Protein AF-A0A0F9BYA7-F1 (afdb_monomer_lite)

Foldseek 3Di:
DDDLVVLCVQQPDPDDDDDPVNVVLSVPLSVVLVVCVVVVPALLVLLVVLLVLLVVLLVCLLVVVNVSSVVSPSSSVSSLSSSSSNCRNVVVDDPVSVVSSLVSQLPRQLSNLQSNLNSVCVVPVDNVSNVRSNVRSVVSNCCSVPVVVVVVPDDVVNVVPDPPPPVVVVVVVVVVVVVVVVVVVVVVVVD

InterPro domains:
  IPR000462 CDP-alcohol phosphatidyltransferase [PF01066] (42-139)
  IPR043130 CDP-alcohol phosphatidyltransferase, transmembrane domain [G3DSA:1.20.120.1760] (15-191)

Radius of gyration: 17.91 Å; chains: 1; bounding box: 44×32×49 Å

Sequence (191 aa):
MESIKDLRKLCQEKGFQEHITLRFHRIFSIYITKVFLILKIRPNVVTILGFLMGITGGYLFLNSYFLQGSVFFLVFLIFDYVDGEIARYRKLSSNFGAWLDTMSVHLLYPHFFFTLGLGIFFQTGIFWYTILGAIAAMAKLIERSMVQPLIRNSNPKFLKNQTITSAKEWVNHIGKVSVQYPVIFLCSLVG

Secondary structure (DSSP, 8-state):
---HHHHHHHH----S---HHHHHHHHHHHHHHHHHHHTT--HHHHHHHHHHHHHHHHHHHHTT-HHHHHHHHHHHHHHHHHHHHHHHHHT---HHHHHHHHHHHHHHHHHHHHHHHHHHHHHH--THHHHHHHHHHHHHHHIIIIIHHHHHH--TTHHHHS--HHHHHHHHHHHHHHHHHHHHHHHHT--

pLDDT: mean 77.62, std 19.35, range [34.34, 96.88]

Organism: NCBI:txid412755

Structure (mmCIF, N/CA/C/O backbone):
data_AF-A0A0F9BYA7-F1
#
_entry.id   AF-A0A0F9BYA7-F1
#
loop_
_atom_site.group_PDB
_atom_site.id
_atom_site.type_symbol
_atom_site.label_atom_id
_atom_site.label_alt_id
_atom_site.label_comp_id
_atom_site.label_asym_id
_atom_site.label_entity_id
_atom_site.label_seq_id
_atom_site.pdbx_PDB_ins_code
_atom_site.Cartn_x
_atom_site.Cartn_y
_atom_site.Cartn_z
_atom_site.occupancy
_atom_site.B_iso_or_equiv
_atom_site.auth_seq_id
_atom_site.auth_comp_id
_atom_site.auth_asym_id
_atom_site.auth_atom_id
_atom_site.pdbx_PDB_model_num
ATOM 1 N N . MET A 1 1 ? -27.626 2.507 12.544 1.00 78.88 1 MET A N 1
ATOM 2 C CA . MET A 1 1 ? -26.207 2.605 12.146 1.00 78.88 1 MET A CA 1
ATOM 3 C C . MET A 1 1 ? -25.759 4.045 12.315 1.00 78.88 1 MET A C 1
ATOM 5 O O . MET A 1 1 ? -26.553 4.932 12.027 1.00 78.88 1 MET A O 1
ATOM 9 N N . GLU A 1 2 ? -24.544 4.275 12.799 1.00 84.88 2 GLU A N 1
ATOM 10 C CA . GLU A 1 2 ? -24.007 5.603 13.094 1.00 84.88 2 GLU A CA 1
ATOM 11 C C . GLU A 1 2 ? -23.893 6.490 11.844 1.00 84.88 2 GLU A C 1
ATOM 13 O O . GLU A 1 2 ? -23.731 6.024 10.707 1.00 84.88 2 GLU A O 1
ATOM 18 N N . SER A 1 3 ? -23.961 7.805 12.067 1.00 90.12 3 SER A N 1
ATOM 19 C CA . SER A 1 3 ? -23.668 8.802 11.038 1.00 90.12 3 SER A CA 1
ATOM 20 C C . SER A 1 3 ? -22.185 8.762 10.656 1.00 90.12 3 SER A C 1
ATOM 22 O O . SER A 1 3 ? -21.330 8.417 11.470 1.00 90.12 3 SER A O 1
ATOM 24 N N . ILE A 1 4 ? -21.846 9.190 9.434 1.00 87.94 4 ILE A N 1
ATOM 25 C CA . ILE A 1 4 ? -20.446 9.296 8.977 1.00 87.94 4 ILE A CA 1
ATOM 26 C C . ILE A 1 4 ? -19.619 10.167 9.933 1.00 87.94 4 ILE A C 1
ATOM 28 O O . ILE A 1 4 ? -18.457 9.868 10.194 1.00 87.94 4 ILE A O 1
ATOM 32 N N . LYS A 1 5 ? -20.216 11.226 10.497 1.00 87.06 5 LYS A N 1
ATOM 33 C CA . LYS A 1 5 ? -19.532 12.113 11.449 1.00 87.06 5 LYS A CA 1
ATOM 34 C C . LYS A 1 5 ? -19.139 11.383 12.736 1.00 87.06 5 LYS A C 1
ATOM 36 O O . LYS A 1 5 ? -18.057 11.634 13.262 1.00 87.06 5 LYS A O 1
ATOM 41 N N . ASP A 1 6 ? -19.989 10.479 13.210 1.00 87.12 6 ASP A N 1
ATOM 42 C CA . ASP A 1 6 ? -19.751 9.706 14.428 1.00 87.12 6 ASP A CA 1
ATOM 43 C C . ASP A 1 6 ? -18.787 8.551 14.159 1.00 87.12 6 ASP A C 1
ATOM 45 O O . ASP A 1 6 ? -17.850 8.352 14.928 1.00 87.12 6 ASP A O 1
ATOM 49 N N . LEU A 1 7 ? -18.912 7.882 13.005 1.00 86.62 7 LEU A N 1
ATOM 50 C CA . LEU A 1 7 ? -17.936 6.886 12.555 1.00 86.62 7 LEU A CA 1
ATOM 51 C C . LEU A 1 7 ? -16.529 7.479 12.461 1.00 86.62 7 LEU A C 1
ATOM 53 O O . LEU A 1 7 ? -15.590 6.865 12.956 1.00 86.62 7 LEU A O 1
ATOM 57 N N . ARG A 1 8 ? -16.365 8.691 11.908 1.00 87.38 8 ARG A N 1
ATOM 58 C CA . ARG A 1 8 ? -15.055 9.367 11.888 1.00 87.38 8 ARG A CA 1
ATOM 59 C C . ARG A 1 8 ? -14.500 9.569 13.295 1.00 87.38 8 ARG A C 1
ATOM 61 O O . ARG A 1 8 ? -13.329 9.301 13.517 1.00 87.38 8 ARG A O 1
ATOM 68 N N . LYS A 1 9 ? -15.324 9.992 14.258 1.00 85.50 9 LYS A N 1
ATOM 69 C CA . LYS A 1 9 ? -14.873 10.181 15.649 1.00 85.50 9 LYS A CA 1
ATOM 70 C C . LYS A 1 9 ? -14.449 8.872 16.316 1.00 85.50 9 LYS A C 1
ATOM 72 O O . LYS A 1 9 ? -13.487 8.876 17.070 1.00 85.50 9 LYS A O 1
ATOM 77 N N . LEU A 1 10 ? -15.169 7.783 16.049 1.00 85.69 10 LEU A N 1
ATOM 78 C CA . LEU A 1 10 ? -14.903 6.470 16.642 1.00 85.69 10 LEU A CA 1
ATOM 79 C C . LEU A 1 10 ? -13.712 5.758 15.986 1.00 85.69 10 LEU A C 1
ATOM 81 O O . LEU A 1 10 ? -12.943 5.084 16.664 1.00 85.69 10 LEU A O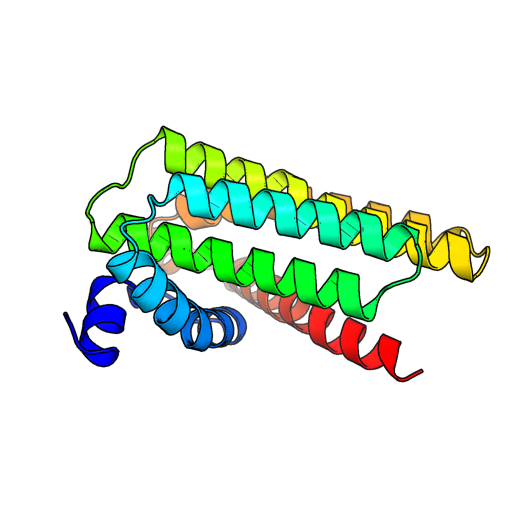 1
ATOM 85 N N . CYS A 1 11 ? -13.569 5.890 14.666 1.00 83.62 11 CYS A N 1
ATOM 86 C CA . CYS A 1 11 ? -12.629 5.096 13.875 1.00 83.62 11 CYS A CA 1
ATOM 87 C C . CYS A 1 11 ? -11.358 5.859 13.494 1.00 83.62 11 CYS A C 1
ATOM 89 O O . CYS A 1 11 ? -10.349 5.224 13.202 1.00 83.62 11 CYS A O 1
ATOM 91 N N . GLN A 1 12 ? -11.372 7.191 13.454 1.00 82.06 12 GLN A N 1
ATOM 92 C CA . GLN A 1 12 ? -10.240 8.008 13.012 1.00 82.06 12 GLN A CA 1
ATOM 93 C C . GLN A 1 12 ? -9.752 8.877 14.176 1.00 82.06 12 GLN A C 1
ATOM 95 O O . GLN A 1 12 ? -10.147 10.035 14.315 1.00 82.06 12 GLN A O 1
ATOM 100 N N . GLU A 1 13 ? -8.875 8.327 15.021 1.00 66.56 13 GLU A N 1
ATOM 101 C CA . GLU A 1 13 ? -8.205 9.126 16.051 1.00 66.56 13 GLU A CA 1
ATOM 102 C C . GLU A 1 13 ? -7.410 10.279 15.413 1.00 66.56 13 GLU A C 1
ATOM 104 O O . GLU A 1 13 ? -6.697 10.117 14.409 1.00 66.56 13 GLU A O 1
ATOM 109 N N . LYS A 1 14 ? -7.528 11.463 16.020 1.00 54.69 14 LYS A N 1
ATOM 110 C CA . LYS A 1 14 ? -6.726 12.643 15.682 1.00 54.69 14 LYS A CA 1
ATOM 111 C C . LYS A 1 14 ? -5.362 12.531 16.371 1.00 54.69 14 LYS A C 1
ATOM 113 O O . LYS A 1 14 ? -5.204 12.967 17.507 1.00 54.69 14 LYS A O 1
ATOM 118 N N . GLY A 1 15 ? -4.402 11.902 15.695 1.00 51.50 15 GLY A N 1
ATOM 119 C CA . GLY A 1 15 ? -3.011 11.743 16.143 1.00 51.50 15 GLY A CA 1
ATOM 120 C C . GLY A 1 15 ? -2.048 12.767 15.525 1.00 51.50 15 GLY A C 1
ATOM 121 O O . GLY A 1 15 ? -2.318 13.318 14.462 1.00 51.50 15 GLY A O 1
ATOM 122 N N . PHE A 1 16 ? -0.939 13.029 16.227 1.00 39.06 16 PHE A N 1
ATOM 123 C CA . PHE A 1 16 ? 0.033 14.116 16.018 1.00 39.06 16 PHE A CA 1
ATOM 124 C C . PHE A 1 16 ? 0.599 14.163 14.581 1.00 39.06 16 PHE A C 1
ATOM 126 O O . PHE A 1 16 ? 1.273 13.232 14.159 1.00 39.06 16 PHE A O 1
ATOM 133 N N . GLN A 1 17 ? 0.370 15.294 13.892 1.00 42.97 17 GLN A N 1
ATOM 134 C CA . GLN A 1 17 ? 0.787 15.631 12.514 1.00 42.97 17 GLN A CA 1
ATOM 135 C C . GLN A 1 17 ? -0.017 14.906 11.412 1.00 42.97 17 GLN A C 1
ATOM 137 O O . GLN A 1 17 ? 0.449 13.964 10.776 1.00 42.97 17 GLN A O 1
ATOM 142 N N . GLU A 1 18 ? -1.236 15.386 11.134 1.00 47.59 18 GLU A N 1
ATOM 143 C CA . GLU A 1 18 ? -1.994 14.979 9.943 1.00 47.59 18 GLU A CA 1
ATOM 144 C C . GLU A 1 18 ? -1.275 15.458 8.666 1.00 47.59 18 GLU A C 1
ATOM 146 O O . GLU A 1 18 ? -1.481 16.575 8.191 1.00 47.59 18 GLU A O 1
ATOM 151 N N . HIS A 1 19 ? -0.423 14.610 8.089 1.00 54.19 19 HIS A N 1
ATOM 152 C CA . HIS A 1 19 ? 0.066 14.796 6.723 1.00 54.19 19 HIS A CA 1
ATOM 153 C C . HIS A 1 19 ? -1.124 14.827 5.740 1.00 54.19 19 HIS A C 1
ATOM 155 O O . HIS A 1 19 ? -2.101 14.095 5.914 1.00 54.19 19 HIS A O 1
ATOM 161 N N . ILE A 1 20 ? -1.045 15.643 4.679 1.00 53.34 20 ILE A N 1
ATOM 162 C CA . ILE A 1 20 ? -2.110 15.803 3.661 1.00 53.34 20 ILE A CA 1
ATOM 163 C C . ILE A 1 20 ? -2.600 14.447 3.118 1.00 53.34 20 ILE A C 1
ATOM 165 O O . ILE A 1 20 ? -3.801 14.244 2.942 1.00 53.34 20 ILE A O 1
ATOM 169 N N . THR A 1 21 ? -1.690 13.490 2.933 1.00 54.53 21 THR A N 1
ATOM 170 C CA . THR A 1 21 ? -1.973 12.136 2.435 1.00 54.53 21 THR A CA 1
ATOM 171 C C . THR A 1 21 ? -2.864 11.334 3.385 1.00 54.53 21 THR A C 1
ATOM 173 O O . THR A 1 21 ? -3.828 10.708 2.944 1.00 54.53 21 THR A O 1
ATOM 176 N N . LEU A 1 22 ? -2.615 11.419 4.701 1.00 63.25 22 LEU A N 1
ATOM 177 C CA . LEU A 1 22 ? -3.466 10.788 5.720 1.00 63.25 22 LEU A CA 1
ATOM 178 C C . LEU A 1 22 ? -4.894 11.325 5.630 1.00 63.25 22 LEU A C 1
ATOM 180 O O . LEU A 1 22 ? -5.856 10.577 5.783 1.00 63.25 22 LEU A O 1
ATOM 184 N N . ARG A 1 23 ? -5.039 12.623 5.344 1.00 64.19 23 ARG A N 1
ATOM 185 C CA . ARG A 1 23 ? -6.343 13.272 5.213 1.00 64.19 23 ARG A CA 1
ATOM 186 C C . ARG A 1 23 ? -7.098 12.786 3.978 1.00 64.19 23 ARG A C 1
ATOM 188 O O . ARG A 1 23 ? -8.295 12.544 4.079 1.00 64.19 23 ARG A O 1
ATOM 195 N N . PHE A 1 24 ? -6.415 12.595 2.850 1.00 70.88 24 PHE A N 1
ATOM 196 C CA . PHE A 1 24 ? -7.046 12.130 1.613 1.00 70.88 24 PHE A CA 1
ATOM 197 C C . PHE A 1 24 ? -7.596 10.706 1.749 1.00 70.88 24 PHE A C 1
ATOM 199 O O . PHE A 1 24 ? -8.790 10.488 1.550 1.00 70.88 24 PHE A O 1
ATOM 206 N N . HIS A 1 25 ? -6.774 9.745 2.182 1.00 76.75 25 HIS A N 1
ATOM 207 C CA . HIS A 1 25 ? -7.230 8.357 2.321 1.00 76.75 25 HIS A CA 1
ATOM 208 C C . HIS A 1 25 ? -8.336 8.206 3.376 1.00 76.75 25 HIS A C 1
ATOM 210 O O . HIS A 1 25 ? -9.282 7.444 3.170 1.00 76.75 25 HIS A O 1
ATOM 216 N N . ARG A 1 26 ? -8.293 8.989 4.466 1.00 78.94 26 ARG A N 1
ATOM 217 C CA . ARG A 1 26 ? -9.341 9.033 5.507 1.00 78.94 26 ARG A CA 1
ATOM 218 C C . ARG A 1 26 ? -10.679 9.596 5.025 1.00 78.94 26 ARG A C 1
ATOM 220 O O . ARG A 1 26 ? -11.722 9.264 5.591 1.00 78.94 26 ARG A O 1
ATOM 227 N N . ILE A 1 27 ? -10.681 10.443 3.994 1.00 81.88 27 ILE A N 1
ATOM 228 C CA . ILE A 1 27 ? -11.933 10.934 3.405 1.00 81.88 27 ILE A CA 1
ATOM 229 C C . ILE A 1 27 ? -12.681 9.778 2.743 1.00 81.88 27 ILE A C 1
ATOM 231 O O . ILE A 1 27 ? -13.878 9.652 2.986 1.00 81.88 27 ILE A O 1
ATOM 235 N N . PHE A 1 28 ? -11.991 8.931 1.973 1.00 84.50 28 PHE A N 1
ATOM 236 C CA . PHE A 1 28 ? -12.612 7.837 1.216 1.00 84.50 28 PHE A CA 1
ATOM 237 C C . PHE A 1 28 ? -12.845 6.570 2.044 1.00 84.50 28 PHE A C 1
ATOM 239 O O . PHE A 1 28 ? -13.932 5.994 1.975 1.00 84.50 28 PHE A O 1
ATOM 246 N N . SER A 1 29 ? -11.864 6.163 2.853 1.00 88.25 29 SER A N 1
ATOM 247 C CA . SER A 1 29 ? -11.928 4.930 3.658 1.00 88.25 29 SER A CA 1
ATOM 248 C C . SER A 1 29 ? -13.180 4.860 4.524 1.00 88.25 29 SER A C 1
ATOM 250 O O . SER A 1 29 ? -13.860 3.844 4.487 1.00 88.25 29 SER A O 1
ATOM 252 N N . ILE A 1 30 ? -13.591 5.952 5.180 1.00 89.69 30 ILE A N 1
ATOM 253 C CA . ILE A 1 30 ? -14.751 5.915 6.086 1.00 89.69 30 ILE A CA 1
ATOM 254 C C . ILE A 1 30 ? -16.065 5.496 5.408 1.00 89.69 30 ILE A C 1
ATOM 256 O O . ILE A 1 30 ? -16.930 4.880 6.038 1.00 89.69 30 ILE A O 1
ATOM 260 N N . TYR A 1 31 ? -16.240 5.825 4.125 1.00 91.56 31 TYR A N 1
ATOM 261 C CA . TYR A 1 31 ? -17.434 5.432 3.378 1.00 91.56 31 TYR A CA 1
ATOM 262 C C . TYR A 1 31 ? -17.417 3.929 3.095 1.00 91.56 31 TYR A C 1
ATOM 264 O O . TYR A 1 31 ? -18.428 3.257 3.296 1.00 91.56 31 TYR A O 1
ATOM 272 N N . ILE A 1 32 ? -16.256 3.395 2.711 1.00 91.00 32 ILE A N 1
ATOM 273 C CA . ILE A 1 32 ? -16.052 1.959 2.485 1.00 91.00 32 ILE A CA 1
ATOM 274 C C . ILE A 1 32 ? -16.181 1.194 3.806 1.00 91.00 32 ILE A C 1
ATOM 276 O O . ILE A 1 32 ? -16.910 0.207 3.871 1.00 91.00 32 ILE A O 1
ATOM 280 N N . THR A 1 33 ? -15.583 1.704 4.883 1.00 91.50 33 THR A N 1
ATOM 281 C CA . THR A 1 33 ? -15.728 1.193 6.250 1.00 91.50 33 THR A CA 1
ATOM 282 C C . THR A 1 33 ? -17.194 1.061 6.622 1.00 91.50 33 THR A C 1
ATOM 284 O O . THR A 1 33 ? -17.607 -0.003 7.075 1.00 91.50 33 THR A O 1
ATOM 287 N N . LYS A 1 34 ? -18.024 2.084 6.376 1.00 91.94 34 LYS A N 1
ATOM 288 C CA . LYS A 1 34 ? -19.466 1.992 6.639 1.00 91.94 34 LYS A CA 1
ATOM 289 C C . LYS A 1 34 ? -20.103 0.826 5.875 1.00 91.94 34 LYS A C 1
ATOM 291 O O . LYS A 1 34 ? -20.804 0.019 6.477 1.00 91.94 34 LYS A O 1
ATOM 296 N N . VAL A 1 35 ? -19.839 0.686 4.578 1.00 92.56 35 VAL A N 1
ATOM 297 C CA . VAL A 1 35 ? -20.386 -0.432 3.787 1.00 92.56 35 VAL A CA 1
ATOM 298 C C . VAL A 1 35 ? -19.935 -1.782 4.358 1.00 92.56 35 VAL A C 1
ATOM 300 O O . VAL A 1 35 ? -20.756 -2.666 4.594 1.00 92.56 35 VAL A O 1
ATOM 303 N N . PHE A 1 36 ? -18.653 -1.933 4.676 1.00 92.31 36 PHE A N 1
ATOM 304 C CA . PHE A 1 36 ? -18.097 -3.183 5.202 1.00 92.31 36 PHE A CA 1
ATOM 305 C C . PHE A 1 36 ? -18.587 -3.504 6.620 1.00 92.31 36 PHE A C 1
ATOM 307 O O . PHE A 1 36 ? -18.739 -4.676 6.986 1.00 92.31 36 PHE A O 1
ATOM 314 N N . LEU A 1 37 ? -18.899 -2.474 7.412 1.00 91.88 37 LEU A N 1
ATOM 315 C CA . LEU A 1 37 ? -19.542 -2.625 8.710 1.00 91.88 37 LEU A CA 1
ATOM 316 C C . LEU A 1 37 ? -20.956 -3.200 8.572 1.00 91.88 37 LEU A C 1
ATOM 318 O O . LEU A 1 37 ? -21.274 -4.131 9.314 1.00 91.88 37 LEU A O 1
ATOM 322 N N . ILE A 1 38 ? -21.751 -2.722 7.604 1.00 91.19 38 ILE A N 1
ATOM 323 C CA . ILE A 1 38 ? -23.089 -3.268 7.287 1.00 91.19 38 ILE A CA 1
ATOM 324 C C . ILE A 1 38 ? -22.978 -4.728 6.850 1.00 91.19 38 ILE A C 1
ATOM 326 O O . ILE A 1 38 ? -23.707 -5.582 7.349 1.00 91.19 38 ILE A O 1
ATOM 330 N N . LEU A 1 39 ? -22.019 -5.022 5.970 1.00 91.62 39 LEU A N 1
ATOM 331 C CA . LEU A 1 39 ? -21.769 -6.364 5.437 1.00 91.62 39 LEU A CA 1
ATOM 332 C C . LEU A 1 39 ? -21.122 -7.322 6.450 1.00 91.62 39 LEU A C 1
ATOM 334 O O . LEU A 1 39 ? -20.805 -8.459 6.114 1.00 91.62 39 LEU A O 1
ATOM 338 N N . LYS A 1 40 ? -20.903 -6.886 7.697 1.00 91.81 40 LYS A N 1
ATOM 339 C CA . LYS A 1 40 ? -20.306 -7.691 8.775 1.00 91.81 40 LYS A CA 1
ATOM 340 C C . LYS A 1 40 ? -18.910 -8.256 8.447 1.00 91.81 40 LYS A C 1
ATOM 342 O O . LYS A 1 40 ? -18.426 -9.142 9.151 1.00 91.81 40 LYS A O 1
ATOM 347 N N . ILE A 1 41 ? -18.190 -7.668 7.486 1.00 91.75 41 ILE A N 1
ATOM 348 C CA . ILE A 1 41 ? -16.851 -8.115 7.059 1.00 91.75 41 ILE A CA 1
ATOM 349 C C . ILE A 1 41 ? -15.841 -7.952 8.204 1.00 91.75 41 ILE A C 1
ATOM 351 O O . ILE A 1 41 ? -15.876 -6.957 8.929 1.00 91.75 41 ILE A O 1
ATOM 355 N N . ARG A 1 42 ? -14.977 -8.953 8.413 1.00 90.94 42 ARG A N 1
ATOM 356 C CA . ARG A 1 42 ? -13.919 -8.942 9.442 1.00 90.94 42 ARG A CA 1
ATOM 357 C C . ARG A 1 42 ? -12.696 -8.140 8.965 1.00 90.94 42 ARG A C 1
ATOM 359 O O . ARG A 1 42 ? -12.390 -8.211 7.780 1.00 90.94 42 ARG A O 1
ATOM 366 N N . PRO A 1 43 ? -11.951 -7.467 9.864 1.00 89.62 43 PRO A N 1
ATOM 367 C CA . PRO A 1 43 ? -10.798 -6.644 9.482 1.00 89.62 43 PRO A CA 1
ATOM 368 C C . PRO A 1 43 ? -9.738 -7.441 8.707 1.00 89.62 43 PRO A C 1
ATOM 370 O O . PRO A 1 43 ? -9.382 -7.048 7.608 1.00 89.62 43 PRO A O 1
ATOM 373 N N . ASN A 1 44 ? -9.362 -8.637 9.173 1.00 90.12 44 ASN A N 1
ATOM 374 C CA . ASN A 1 44 ? -8.362 -9.472 8.489 1.00 90.12 44 ASN A CA 1
ATOM 375 C C . ASN A 1 44 ? -8.750 -9.845 7.045 1.00 90.12 44 ASN A C 1
ATOM 377 O O . ASN A 1 44 ? -7.879 -10.040 6.206 1.00 90.12 44 ASN A O 1
ATOM 381 N N . VAL A 1 45 ? -10.051 -9.967 6.747 1.00 92.31 45 VAL A N 1
ATOM 382 C CA . VAL A 1 45 ? -10.517 -10.238 5.375 1.00 92.31 45 VAL A CA 1
ATOM 383 C C . VAL A 1 45 ? -10.250 -9.026 4.489 1.00 92.31 45 VAL A C 1
ATOM 385 O O . VAL A 1 45 ? -9.827 -9.187 3.352 1.00 92.31 45 VAL A O 1
ATOM 388 N N . VAL A 1 46 ? -10.446 -7.817 5.018 1.00 93.06 46 VAL A N 1
ATOM 389 C CA . VAL A 1 46 ? -10.140 -6.571 4.307 1.00 93.06 46 VAL A CA 1
ATOM 390 C C . VAL A 1 46 ? -8.641 -6.446 4.055 1.00 93.06 46 VAL A C 1
ATOM 392 O O . VAL A 1 46 ? -8.268 -6.125 2.932 1.00 93.06 46 VAL A O 1
ATOM 395 N N . THR A 1 47 ? -7.796 -6.792 5.032 1.00 91.56 47 THR A N 1
ATOM 396 C CA . THR A 1 47 ? -6.335 -6.832 4.856 1.00 91.56 47 THR A CA 1
ATOM 397 C C . THR A 1 47 ? -5.937 -7.786 3.726 1.00 91.56 47 THR A C 1
ATOM 399 O O . THR A 1 47 ? -5.182 -7.408 2.835 1.00 91.56 47 THR A O 1
ATOM 402 N N . ILE A 1 48 ? -6.494 -9.006 3.695 1.00 93.25 48 ILE A N 1
ATOM 403 C CA . ILE A 1 48 ? -6.218 -9.989 2.629 1.00 93.25 48 ILE A CA 1
ATOM 404 C C . ILE A 1 48 ? -6.698 -9.476 1.266 1.00 93.25 48 ILE A C 1
ATOM 406 O O . ILE A 1 48 ? -5.979 -9.595 0.277 1.00 93.25 48 ILE A O 1
ATOM 410 N N . LEU A 1 49 ? -7.892 -8.881 1.195 1.00 94.25 49 LEU A N 1
ATOM 411 C CA . LEU A 1 49 ? -8.398 -8.294 -0.048 1.00 94.25 49 LEU A CA 1
ATOM 412 C C . LEU A 1 49 ? -7.503 -7.150 -0.528 1.00 94.25 49 LEU A C 1
ATOM 414 O O . LEU A 1 49 ? -7.162 -7.105 -1.706 1.00 94.25 49 LEU A O 1
ATOM 418 N N . GLY A 1 50 ? -7.082 -6.262 0.374 1.00 93.94 50 GLY A N 1
ATOM 419 C CA . GLY A 1 50 ? -6.128 -5.199 0.069 1.00 93.94 50 GLY A CA 1
ATOM 420 C C . GLY A 1 50 ? -4.809 -5.770 -0.445 1.00 93.94 50 GLY A C 1
ATOM 421 O O . GLY A 1 50 ? -4.286 -5.299 -1.453 1.00 93.94 50 GLY A O 1
ATOM 422 N N . PHE A 1 51 ? -4.323 -6.843 0.180 1.00 93.69 51 PHE A N 1
ATOM 423 C CA . PHE A 1 51 ? -3.103 -7.520 -0.236 1.00 93.69 51 PHE A CA 1
ATOM 424 C C . PHE A 1 51 ? -3.189 -8.050 -1.677 1.00 93.69 51 PHE A C 1
ATOM 426 O O . PHE A 1 51 ? -2.305 -7.799 -2.498 1.00 93.69 51 PHE A O 1
ATOM 433 N N . LEU A 1 52 ? -4.297 -8.717 -2.013 1.00 96.12 52 LEU A N 1
ATOM 434 C CA . LEU A 1 52 ? -4.563 -9.209 -3.368 1.00 96.12 52 LEU A CA 1
ATOM 435 C C . LEU A 1 52 ? -4.660 -8.070 -4.390 1.00 96.12 52 LEU A C 1
ATOM 437 O O . LEU A 1 52 ? -4.137 -8.200 -5.498 1.00 96.12 52 LEU A O 1
ATOM 441 N N . MET A 1 53 ? -5.279 -6.943 -4.024 1.00 94.88 53 MET A N 1
ATOM 442 C CA . MET A 1 53 ? -5.342 -5.760 -4.888 1.00 94.88 53 MET A CA 1
ATOM 443 C C . MET A 1 53 ? -3.943 -5.196 -5.160 1.00 94.88 53 MET A C 1
ATOM 445 O O . MET A 1 53 ? -3.632 -4.871 -6.303 1.00 94.88 53 MET A O 1
ATOM 449 N N . GLY A 1 54 ? -3.074 -5.156 -4.146 1.00 93.69 54 GLY A N 1
ATOM 450 C CA . GLY A 1 54 ? -1.684 -4.722 -4.292 1.00 93.69 54 GLY A CA 1
ATOM 451 C C . GLY A 1 54 ? -0.873 -5.608 -5.246 1.00 93.69 54 GLY A C 1
ATOM 452 O O . GLY A 1 54 ? -0.212 -5.083 -6.141 1.00 93.69 54 GLY A O 1
ATOM 453 N N . ILE A 1 55 ? -0.974 -6.937 -5.110 1.00 96.62 55 ILE A N 1
ATOM 454 C CA . ILE A 1 55 ? -0.319 -7.893 -6.027 1.00 96.62 55 ILE A CA 1
ATOM 455 C C . ILE A 1 55 ? -0.853 -7.737 -7.452 1.00 96.62 55 ILE A C 1
ATOM 457 O O . ILE A 1 55 ? -0.086 -7.709 -8.415 1.00 96.62 55 ILE A O 1
ATOM 461 N N . THR A 1 56 ? -2.174 -7.622 -7.595 1.00 96.88 56 THR A N 1
ATOM 462 C CA . THR A 1 56 ? -2.812 -7.452 -8.906 1.00 96.88 56 THR A CA 1
ATOM 463 C C . THR A 1 56 ? -2.340 -6.162 -9.575 1.00 96.88 56 THR A C 1
ATOM 465 O O . THR A 1 56 ? -2.054 -6.160 -10.770 1.00 96.88 56 THR A O 1
ATOM 468 N N . GLY A 1 57 ? -2.177 -5.084 -8.802 1.00 94.94 57 GLY A N 1
ATOM 469 C CA . GLY A 1 57 ? -1.610 -3.829 -9.288 1.00 94.94 57 GLY A CA 1
ATOM 470 C C . GLY A 1 57 ? -0.202 -4.000 -9.862 1.00 94.94 57 GLY A C 1
ATOM 471 O O . GLY A 1 57 ? 0.068 -3.544 -10.972 1.00 94.94 57 GLY A O 1
ATOM 472 N N . GLY A 1 58 ? 0.669 -4.731 -9.160 1.00 94.56 58 GLY A N 1
ATOM 473 C CA . GLY A 1 58 ? 2.011 -5.044 -9.652 1.00 94.56 58 GLY A CA 1
ATOM 474 C C . GLY A 1 58 ? 2.015 -5.897 -10.918 1.00 94.56 58 GLY A C 1
ATOM 475 O O . GLY A 1 58 ? 2.750 -5.607 -11.858 1.00 94.56 58 GLY A O 1
ATOM 476 N N . TYR A 1 59 ? 1.143 -6.904 -10.992 1.00 96.69 59 TYR A N 1
ATOM 477 C CA . TYR A 1 59 ? 0.973 -7.702 -12.208 1.00 96.69 59 TYR A CA 1
ATOM 478 C C . TYR A 1 59 ? 0.535 -6.846 -13.409 1.00 96.69 59 TYR A C 1
ATOM 480 O O . TYR A 1 59 ? 1.048 -7.017 -14.515 1.00 96.69 59 TYR A O 1
ATOM 488 N N . LEU A 1 60 ? -0.371 -5.888 -13.202 1.00 95.19 60 LEU A N 1
ATOM 489 C CA . LEU A 1 60 ? -0.818 -4.971 -14.252 1.00 95.19 60 LEU A CA 1
ATOM 490 C C . LEU A 1 60 ? 0.315 -4.065 -14.754 1.00 95.19 60 LEU A C 1
ATOM 492 O O . LEU A 1 60 ? 0.408 -3.845 -15.962 1.00 95.19 60 LEU A O 1
ATOM 496 N N . PHE A 1 61 ? 1.218 -3.609 -13.877 1.00 93.69 61 PHE A N 1
ATOM 497 C CA . PHE A 1 61 ? 2.402 -2.851 -14.304 1.00 93.69 61 PHE A CA 1
ATOM 498 C C . PHE A 1 61 ? 3.307 -3.641 -15.241 1.00 93.69 61 PHE A C 1
ATOM 500 O O . PHE A 1 61 ? 3.763 -3.095 -16.243 1.00 93.69 6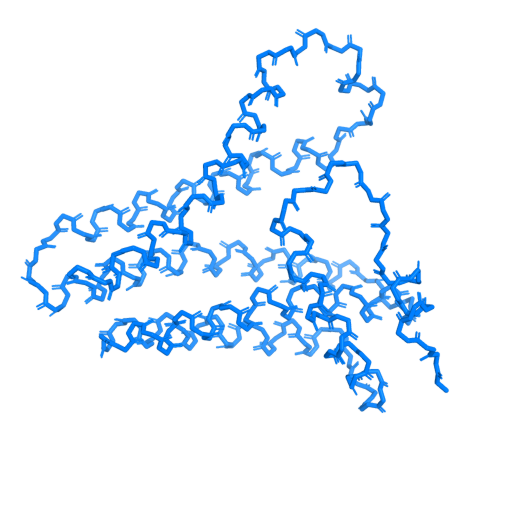1 PHE A O 1
ATOM 507 N N . LEU A 1 62 ? 3.520 -4.930 -14.966 1.00 94.88 62 LEU A N 1
ATOM 508 C CA . LEU A 1 62 ? 4.336 -5.791 -15.828 1.00 94.88 62 LEU A CA 1
ATOM 509 C C . LEU A 1 62 ? 3.743 -5.955 -17.236 1.00 94.88 62 LEU A C 1
ATOM 511 O O . LEU A 1 62 ? 4.481 -6.211 -18.178 1.00 94.88 62 LEU A O 1
ATOM 515 N N . ASN A 1 63 ? 2.430 -5.777 -17.386 1.00 93.81 63 ASN A N 1
ATOM 516 C CA . ASN A 1 63 ? 1.719 -5.849 -18.665 1.00 93.81 63 ASN A CA 1
ATOM 517 C C . ASN A 1 63 ? 1.467 -4.458 -19.281 1.00 93.81 63 ASN A C 1
ATOM 519 O O . ASN A 1 63 ? 0.589 -4.304 -20.126 1.00 93.81 63 ASN A O 1
ATOM 523 N N . SER A 1 64 ? 2.191 -3.429 -18.826 1.00 90.75 64 SER A N 1
ATOM 524 C CA . SER A 1 64 ? 2.061 -2.039 -19.288 1.00 90.75 64 SER A CA 1
ATOM 525 C C . SER A 1 64 ? 0.685 -1.392 -19.047 1.00 90.75 64 SER A C 1
ATOM 527 O O . SER A 1 64 ? 0.398 -0.314 -19.566 1.00 90.75 64 SER A O 1
ATOM 529 N N . TYR A 1 65 ? -0.161 -1.984 -18.199 1.00 93.31 65 TYR A N 1
ATOM 530 C CA . TYR A 1 65 ? -1.432 -1.399 -17.764 1.00 93.31 65 TYR A CA 1
ATOM 531 C C . TYR A 1 65 ? -1.216 -0.462 -16.569 1.00 93.31 65 TYR A C 1
ATOM 533 O O . TYR A 1 65 ? -1.716 -0.701 -15.467 1.00 93.31 65 TYR A O 1
ATOM 541 N N . PHE A 1 66 ? -0.438 0.608 -16.765 1.00 90.62 66 PHE A N 1
ATOM 542 C CA . PHE A 1 66 ? 0.005 1.481 -15.669 1.00 90.62 66 PHE A CA 1
ATOM 543 C C . PHE A 1 66 ? -1.142 2.186 -14.946 1.00 90.62 6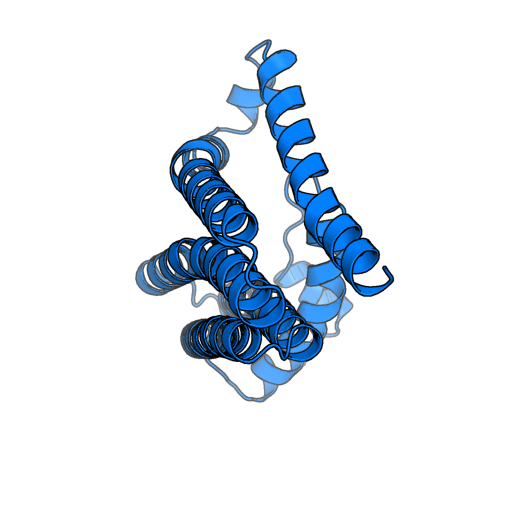6 PHE A C 1
ATOM 545 O O . PHE A 1 66 ? -1.146 2.263 -13.719 1.00 90.62 66 PHE A O 1
ATOM 552 N N . LEU A 1 67 ? -2.149 2.664 -15.677 1.00 91.69 67 LEU A N 1
ATOM 553 C CA . LEU A 1 67 ? -3.294 3.327 -15.056 1.00 91.69 67 LEU A CA 1
ATOM 554 C C . LEU A 1 67 ? -4.064 2.362 -14.145 1.00 91.69 67 LEU A C 1
ATOM 556 O O . LEU A 1 67 ? -4.357 2.686 -12.996 1.00 91.69 67 LEU A O 1
ATOM 560 N N . GLN A 1 68 ? -4.358 1.161 -14.642 1.00 92.69 68 GLN A N 1
ATOM 561 C CA . GLN A 1 68 ? -5.072 0.132 -13.897 1.00 92.69 68 GLN A CA 1
ATOM 562 C C . GLN A 1 68 ? -4.238 -0.338 -12.701 1.00 92.69 68 GLN A C 1
ATOM 564 O O . GLN A 1 68 ? -4.761 -0.402 -11.591 1.00 92.69 68 GLN A O 1
ATOM 569 N N . GLY A 1 69 ? -2.938 -0.581 -12.893 1.00 92.25 69 GLY A N 1
ATOM 570 C CA . GLY A 1 69 ? -2.024 -0.952 -11.814 1.00 92.25 69 GLY A CA 1
ATOM 571 C C . GLY A 1 69 ? -2.029 0.064 -10.671 1.00 92.25 69 GLY A C 1
ATOM 572 O O . GLY A 1 69 ? -2.161 -0.303 -9.501 1.00 92.25 69 GLY A O 1
ATOM 573 N N . SER A 1 70 ? -2.009 1.357 -11.002 1.00 91.81 70 SER A N 1
ATOM 574 C CA . SER A 1 70 ? -2.052 2.435 -10.011 1.00 91.81 70 SER A CA 1
ATOM 575 C C . SER A 1 70 ? -3.399 2.577 -9.320 1.00 91.81 70 SER A C 1
ATOM 577 O O . SER A 1 70 ? -3.435 2.851 -8.121 1.00 91.81 70 SER A O 1
ATOM 579 N N . VAL A 1 71 ? -4.508 2.355 -10.029 1.00 92.19 71 VAL A N 1
ATOM 580 C CA . VAL A 1 71 ? -5.844 2.316 -9.414 1.00 92.19 71 VAL A CA 1
ATOM 581 C C . VAL A 1 71 ? -5.930 1.180 -8.394 1.00 92.19 71 VAL A C 1
ATOM 583 O O . VAL A 1 71 ? -6.386 1.400 -7.274 1.00 92.19 71 VAL A O 1
ATOM 586 N N . PHE A 1 72 ? -5.442 -0.014 -8.733 1.00 93.25 72 PHE A N 1
ATOM 587 C CA . PHE A 1 72 ? -5.421 -1.156 -7.816 1.00 93.25 72 PHE A CA 1
ATOM 588 C C . PHE A 1 72 ? -4.535 -0.902 -6.592 1.00 93.25 72 PHE A C 1
ATOM 590 O O . PHE A 1 72 ? -4.935 -1.203 -5.464 1.00 93.25 72 PHE A O 1
ATOM 597 N N . PHE A 1 73 ? -3.375 -0.272 -6.783 1.00 91.12 73 PHE A N 1
ATOM 598 C CA . PHE A 1 73 ? -2.527 0.130 -5.664 1.00 91.12 73 PHE A CA 1
ATOM 599 C C . PHE A 1 73 ? -3.197 1.188 -4.776 1.00 91.12 73 PHE A C 1
ATOM 601 O O . PHE A 1 73 ? -3.146 1.088 -3.553 1.00 91.12 73 PHE A O 1
ATOM 608 N N . LEU A 1 74 ? -3.892 2.169 -5.361 1.00 90.00 74 LEU A N 1
ATOM 609 C CA . LEU A 1 74 ? -4.665 3.153 -4.600 1.00 90.00 74 LEU A CA 1
ATOM 610 C C . LEU A 1 74 ? -5.775 2.487 -3.775 1.00 90.00 74 LEU A C 1
ATOM 612 O O . LEU A 1 74 ? -6.004 2.875 -2.629 1.00 90.00 74 LEU A O 1
ATOM 616 N N . VAL A 1 75 ? -6.445 1.477 -4.332 1.00 90.69 75 VAL A N 1
ATOM 617 C CA . VAL A 1 75 ? -7.453 0.690 -3.610 1.00 90.69 75 VAL A CA 1
ATOM 618 C C . VAL A 1 75 ? -6.821 -0.054 -2.435 1.00 90.69 75 VAL A C 1
ATOM 620 O O . VAL A 1 75 ? -7.364 0.016 -1.332 1.00 90.69 75 VAL A O 1
ATOM 623 N N . PHE A 1 76 ? -5.660 -0.689 -2.629 1.00 91.81 76 PHE A N 1
ATOM 624 C CA . PHE A 1 76 ? -4.885 -1.284 -1.535 1.00 91.81 76 PHE A CA 1
ATOM 625 C C . PHE A 1 76 ? -4.612 -0.263 -0.420 1.00 91.81 76 PHE A C 1
ATOM 627 O O . PHE A 1 76 ? -4.949 -0.525 0.734 1.00 91.81 76 PHE A O 1
ATOM 634 N N . LEU A 1 77 ? -4.098 0.925 -0.767 1.00 88.25 77 LEU A N 1
ATOM 635 C CA . LEU A 1 77 ? -3.819 1.984 0.208 1.00 88.25 77 LEU A CA 1
ATOM 636 C C . LEU A 1 77 ? -5.061 2.393 0.995 1.00 88.25 77 LEU A C 1
ATOM 638 O O . LEU A 1 77 ? -4.952 2.719 2.165 1.00 88.25 77 LEU A O 1
ATOM 642 N N . ILE A 1 78 ? -6.239 2.418 0.370 1.00 89.38 78 ILE A N 1
ATOM 643 C CA . ILE A 1 78 ? -7.487 2.745 1.064 1.00 89.38 78 ILE A CA 1
ATOM 644 C C . ILE A 1 78 ? -7.898 1.605 2.005 1.00 89.38 78 ILE A C 1
ATOM 646 O O . ILE A 1 78 ? -8.348 1.877 3.118 1.00 89.38 78 ILE A O 1
ATOM 650 N N . PHE A 1 79 ? -7.742 0.349 1.582 1.00 90.50 79 PHE A N 1
ATOM 651 C CA . PHE A 1 79 ? -8.144 -0.825 2.363 1.00 90.50 79 PHE A CA 1
ATOM 652 C C . PHE A 1 79 ? -7.323 -0.984 3.653 1.00 90.50 79 PHE A C 1
ATOM 654 O O . PHE A 1 79 ? -7.906 -1.372 4.661 1.00 90.50 79 PHE A O 1
ATOM 661 N N . ASP A 1 80 ? -6.051 -0.577 3.637 1.00 88.12 80 ASP A N 1
ATOM 662 C CA . ASP A 1 80 ? -5.145 -0.466 4.803 1.00 88.12 80 ASP A CA 1
ATOM 663 C C . ASP A 1 80 ? -5.654 0.505 5.892 1.00 88.12 80 ASP A C 1
ATOM 665 O O . ASP A 1 80 ? -5.342 0.400 7.075 1.00 88.12 80 ASP A O 1
ATOM 669 N N . TYR A 1 81 ? -6.482 1.490 5.522 1.00 88.19 81 TYR A N 1
ATOM 670 C CA . TYR A 1 81 ? -7.169 2.320 6.519 1.00 88.19 81 TYR A CA 1
ATOM 671 C C . TYR A 1 81 ? -8.477 1.681 6.973 1.00 88.19 81 TYR A C 1
ATOM 673 O O . TYR A 1 81 ? -8.847 1.797 8.144 1.00 88.19 81 TYR A O 1
ATOM 681 N N . VAL A 1 82 ? -9.194 1.034 6.051 1.00 90.69 82 VAL A N 1
ATOM 682 C CA . VAL A 1 82 ? -10.515 0.447 6.303 1.00 90.69 82 VAL A CA 1
ATOM 683 C C . VAL A 1 82 ? -10.428 -0.696 7.313 1.00 90.69 82 VAL A C 1
ATOM 685 O O . VAL A 1 82 ? -11.250 -0.758 8.228 1.00 90.69 82 VAL A O 1
ATOM 688 N N . ASP A 1 83 ? -9.453 -1.597 7.196 1.00 89.50 83 ASP A N 1
ATOM 689 C CA . ASP A 1 83 ? -9.299 -2.712 8.135 1.00 89.50 83 ASP A CA 1
ATOM 690 C C . ASP A 1 83 ? -9.000 -2.227 9.566 1.00 89.50 83 ASP A C 1
ATOM 692 O O . ASP A 1 83 ? -9.639 -2.687 10.519 1.00 89.50 83 ASP A O 1
ATOM 696 N N . GLY A 1 84 ? -8.138 -1.220 9.721 1.00 87.94 84 GLY A N 1
ATOM 697 C CA . GLY A 1 84 ? -7.838 -0.568 10.988 1.00 87.94 84 GLY A CA 1
ATOM 698 C C . GLY A 1 84 ? -9.042 0.180 11.565 1.00 87.94 84 GLY A C 1
ATOM 699 O O . GLY A 1 84 ? -9.283 0.135 12.774 1.00 87.94 84 GLY A O 1
ATOM 700 N N . GLU A 1 85 ? -9.833 0.848 10.724 1.00 91.06 85 GLU A N 1
ATOM 701 C CA . GLU A 1 85 ? -11.079 1.503 11.134 1.00 91.06 85 GLU A CA 1
ATOM 702 C C . GLU A 1 85 ? -12.122 0.493 11.627 1.00 91.06 85 GLU A C 1
ATOM 704 O O . GLU A 1 85 ? -12.707 0.688 12.696 1.00 91.06 85 GLU A O 1
ATOM 709 N N . ILE A 1 86 ? -12.306 -0.621 10.912 1.00 91.38 86 ILE A N 1
ATOM 710 C CA . ILE A 1 86 ? -13.206 -1.708 11.321 1.00 91.38 86 ILE A CA 1
ATOM 711 C C . ILE A 1 86 ? -12.722 -2.349 12.624 1.00 91.38 86 ILE A C 1
ATOM 713 O O . ILE A 1 86 ? -13.538 -2.620 13.512 1.00 91.38 86 ILE A O 1
ATOM 717 N N . ALA A 1 87 ? -11.414 -2.586 12.763 1.00 89.25 87 ALA A N 1
ATOM 718 C CA . ALA A 1 87 ? -10.828 -3.163 13.968 1.00 89.25 87 ALA A CA 1
ATOM 719 C C . ALA A 1 87 ? -11.075 -2.277 15.198 1.00 89.25 87 ALA A C 1
ATOM 721 O O . ALA A 1 87 ? -11.467 -2.797 16.245 1.00 89.25 87 ALA A O 1
ATOM 722 N N . ARG A 1 88 ? -10.921 -0.951 15.063 1.00 89.31 88 ARG A N 1
ATOM 723 C CA . ARG A 1 88 ? -11.216 0.018 16.134 1.00 89.31 88 ARG A CA 1
ATOM 724 C C . ARG A 1 88 ? -12.704 0.077 16.457 1.00 89.31 88 ARG A C 1
ATOM 726 O O . ARG A 1 88 ? -13.070 -0.042 17.624 1.00 89.31 88 ARG A O 1
ATOM 733 N N . TYR A 1 89 ? -13.559 0.173 15.439 1.00 90.12 89 TYR A N 1
ATOM 734 C CA . TYR A 1 89 ? -15.009 0.234 15.629 1.00 90.12 89 TYR A CA 1
ATOM 735 C C . TYR A 1 89 ? -15.550 -1.004 16.357 1.00 90.12 89 TYR A C 1
ATOM 737 O O . TYR A 1 89 ? -16.310 -0.888 17.316 1.00 90.12 89 TYR A O 1
ATOM 745 N N . ARG A 1 90 ? -15.132 -2.204 15.937 1.00 89.06 90 ARG A N 1
ATOM 746 C CA . ARG A 1 90 ? -15.602 -3.465 16.533 1.00 89.06 90 ARG A CA 1
ATOM 747 C C . ARG A 1 90 ? -14.815 -3.908 17.764 1.00 89.06 90 ARG A C 1
ATOM 749 O O . ARG A 1 90 ? -15.154 -4.940 18.334 1.00 89.06 90 ARG A O 1
ATOM 756 N N . LYS A 1 91 ? -13.768 -3.174 18.155 1.00 87.81 91 LYS A N 1
ATOM 757 C CA . LYS A 1 91 ? -12.816 -3.576 19.208 1.00 87.81 91 LYS A CA 1
ATOM 758 C C . LYS A 1 91 ? -12.222 -4.972 18.960 1.00 87.81 91 LYS A C 1
ATOM 760 O O . LYS A 1 91 ? -12.029 -5.755 19.882 1.00 87.81 91 LYS A O 1
ATOM 765 N N . LEU A 1 92 ? -11.944 -5.279 17.692 1.00 86.31 92 LEU A N 1
ATOM 766 C CA . LEU A 1 92 ? -11.366 -6.549 17.230 1.00 86.31 92 LEU A CA 1
ATOM 767 C C . LEU A 1 92 ? -9.865 -6.421 16.922 1.00 86.31 92 LEU A C 1
ATOM 769 O O . LEU A 1 92 ? -9.329 -7.162 16.098 1.00 86.31 92 LEU A O 1
ATOM 773 N N . SER A 1 93 ? -9.176 -5.467 17.552 1.00 81.69 93 SER A N 1
ATOM 774 C CA . SER A 1 93 ? -7.722 -5.344 17.448 1.00 81.69 93 SER A CA 1
ATOM 775 C C . SER A 1 93 ? -7.055 -6.604 17.996 1.00 81.69 93 SER A C 1
ATOM 777 O O . SER A 1 93 ? -7.272 -6.969 19.151 1.00 81.69 93 SER A O 1
ATOM 779 N N . SER A 1 94 ? -6.239 -7.261 17.176 1.00 84.81 94 SER A N 1
ATOM 780 C CA . SER A 1 94 ? -5.506 -8.472 17.550 1.00 84.81 94 SER A CA 1
ATOM 781 C C . SER A 1 94 ? -4.039 -8.356 17.149 1.00 84.81 94 SER A C 1
ATOM 783 O O . SER A 1 94 ? -3.714 -7.699 16.159 1.00 84.81 94 SER A O 1
ATOM 785 N N . ASN A 1 95 ? -3.153 -9.028 17.891 1.00 82.88 95 ASN A N 1
ATOM 786 C CA . ASN A 1 95 ? -1.722 -9.066 17.571 1.00 82.88 95 ASN A CA 1
ATOM 787 C C . ASN A 1 95 ? -1.471 -9.685 16.191 1.00 82.88 95 ASN A C 1
ATOM 789 O O . ASN A 1 95 ? -0.637 -9.193 15.439 1.00 82.88 95 ASN A O 1
ATOM 793 N N . PHE A 1 96 ? -2.238 -10.721 15.839 1.00 83.00 96 PHE A N 1
ATOM 794 C CA . PHE A 1 96 ? -2.160 -11.350 14.523 1.00 83.00 96 PHE A CA 1
ATOM 795 C C . PHE A 1 96 ? -2.586 -10.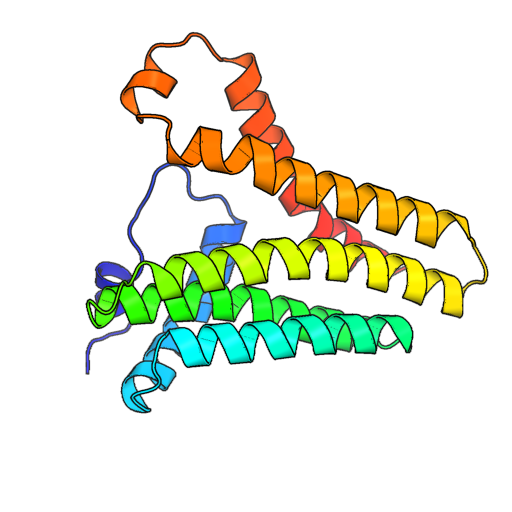395 13.401 1.00 83.00 96 PHE A C 1
ATOM 797 O O . PHE A 1 96 ? -1.881 -10.285 12.406 1.00 83.00 96 PHE A O 1
ATOM 804 N N . GLY A 1 97 ? -3.696 -9.667 13.572 1.00 82.50 97 GLY A N 1
ATOM 805 C CA . GLY A 1 97 ? -4.140 -8.676 12.588 1.00 82.50 97 GLY A CA 1
ATOM 806 C C . GLY A 1 97 ? -3.117 -7.555 12.397 1.00 82.50 97 GLY A C 1
ATOM 807 O O . GLY A 1 97 ? -2.775 -7.231 11.269 1.00 82.50 97 GLY A O 1
ATOM 808 N N . ALA A 1 98 ? -2.550 -7.033 13.489 1.00 82.50 98 ALA A N 1
ATOM 809 C CA . ALA A 1 98 ? -1.505 -6.010 13.422 1.00 82.50 98 ALA A CA 1
ATOM 810 C C . ALA A 1 98 ? -0.217 -6.516 12.747 1.00 82.50 98 ALA A C 1
ATOM 812 O O . ALA A 1 98 ? 0.445 -5.769 12.024 1.00 82.50 98 ALA A O 1
ATOM 813 N N . TRP A 1 99 ? 0.149 -7.780 12.976 1.00 86.00 99 TRP A N 1
ATOM 814 C CA . TRP A 1 99 ? 1.264 -8.420 12.284 1.00 86.00 99 TRP A CA 1
ATOM 815 C C . TRP A 1 99 ? 0.978 -8.580 10.785 1.00 86.00 99 TRP A C 1
ATOM 817 O O . TRP A 1 99 ? 1.825 -8.215 9.973 1.00 86.00 99 TRP A O 1
ATOM 827 N N . LEU A 1 100 ? -0.217 -9.052 10.413 1.00 85.50 100 LEU A N 1
ATOM 828 C CA . LEU A 1 100 ? -0.619 -9.258 9.018 1.00 85.50 100 LEU A CA 1
ATOM 829 C C . LEU A 1 100 ? -0.658 -7.945 8.224 1.00 85.50 100 LEU A C 1
ATOM 831 O O . LEU A 1 100 ? -0.141 -7.890 7.110 1.00 85.50 100 LEU A O 1
ATOM 835 N N . ASP A 1 101 ? -1.224 -6.894 8.811 1.00 85.88 101 ASP A N 1
ATOM 836 C CA . ASP A 1 101 ? -1.225 -5.526 8.281 1.00 85.88 101 ASP A CA 1
ATOM 837 C C . ASP A 1 101 ? 0.210 -5.031 8.030 1.00 85.88 101 ASP A C 1
ATOM 839 O O . ASP A 1 101 ? 0.607 -4.686 6.914 1.00 85.88 101 ASP A O 1
ATOM 843 N N . THR A 1 102 ? 1.059 -5.158 9.055 1.00 84.88 102 THR A N 1
ATOM 844 C CA . THR A 1 102 ? 2.471 -4.775 8.965 1.00 84.88 102 THR A CA 1
ATOM 845 C C . THR A 1 102 ? 3.192 -5.532 7.848 1.00 84.88 102 THR A C 1
ATOM 847 O O . THR A 1 102 ? 3.918 -4.910 7.072 1.00 84.88 102 THR A O 1
ATOM 850 N N . MET A 1 103 ? 3.006 -6.848 7.743 1.00 86.50 103 MET A N 1
ATOM 851 C CA . MET A 1 103 ? 3.627 -7.670 6.699 1.00 86.50 103 MET A CA 1
ATOM 852 C C . MET A 1 103 ? 3.132 -7.304 5.301 1.00 86.50 103 MET A C 1
ATOM 854 O O . MET A 1 103 ? 3.946 -7.158 4.390 1.00 86.50 103 MET A O 1
ATOM 858 N N . SER A 1 104 ? 1.825 -7.089 5.141 1.00 88.00 104 SER A N 1
ATOM 859 C CA . SER A 1 104 ? 1.216 -6.711 3.862 1.00 88.00 104 SER A CA 1
ATOM 860 C C . SER A 1 104 ? 1.851 -5.434 3.316 1.00 88.00 104 SER A C 1
ATOM 862 O O . SER A 1 104 ? 2.307 -5.396 2.174 1.00 88.00 104 SER A O 1
ATOM 864 N N . VAL A 1 105 ? 1.994 -4.420 4.168 1.00 87.38 105 VAL A N 1
ATOM 865 C CA . VAL A 1 105 ? 2.632 -3.152 3.809 1.00 87.38 105 VAL A CA 1
ATOM 866 C C . VAL A 1 105 ? 4.129 -3.306 3.512 1.00 87.38 105 VAL A C 1
ATOM 868 O O . VAL A 1 105 ? 4.617 -2.737 2.535 1.00 87.38 105 VAL A O 1
ATOM 871 N N . HIS A 1 106 ? 4.871 -4.087 4.306 1.00 87.25 106 HIS A N 1
ATOM 872 C CA . HIS A 1 106 ? 6.306 -4.305 4.064 1.00 87.25 106 HIS A CA 1
ATOM 873 C C . HIS A 1 106 ? 6.586 -4.984 2.722 1.00 87.25 106 HIS A C 1
ATOM 875 O O . HIS A 1 106 ? 7.624 -4.723 2.121 1.00 87.25 106 HIS A O 1
ATOM 881 N N . LEU A 1 107 ? 5.676 -5.834 2.248 1.00 90.81 107 LEU A N 1
ATOM 882 C CA . LEU A 1 107 ? 5.829 -6.537 0.977 1.00 90.81 107 LEU A CA 1
ATOM 883 C C . LEU A 1 107 ? 5.332 -5.703 -0.207 1.00 90.81 107 LEU A C 1
ATOM 885 O O . LEU A 1 107 ? 6.000 -5.636 -1.239 1.00 90.81 107 LEU A O 1
ATOM 889 N N . LEU A 1 108 ? 4.180 -5.043 -0.068 1.00 92.81 108 LEU A N 1
ATOM 890 C CA . LEU A 1 108 ? 3.509 -4.417 -1.206 1.00 92.81 108 LEU A CA 1
ATOM 891 C C . LEU A 1 108 ? 4.129 -3.102 -1.672 1.00 92.81 108 LEU A C 1
ATOM 893 O O . LEU A 1 108 ? 4.118 -2.833 -2.871 1.00 92.81 108 LEU A O 1
ATOM 897 N N . TYR A 1 109 ? 4.701 -2.292 -0.779 1.00 90.19 109 TYR A N 1
ATOM 898 C CA . TYR A 1 109 ? 5.362 -1.052 -1.204 1.00 90.19 109 TYR A CA 1
ATOM 899 C C . TYR A 1 109 ? 6.614 -1.325 -2.056 1.00 90.19 109 TYR A C 1
ATOM 901 O O . TYR A 1 109 ? 6.702 -0.773 -3.153 1.00 90.19 109 TYR A O 1
ATOM 909 N N . PRO A 1 110 ? 7.565 -2.184 -1.635 1.00 90.38 110 PRO A N 1
ATOM 910 C CA . PRO A 1 110 ? 8.682 -2.573 -2.493 1.00 90.38 110 PRO A CA 1
ATOM 911 C C . PRO A 1 110 ? 8.223 -3.250 -3.787 1.00 90.38 110 PRO A C 1
ATOM 913 O O . PRO A 1 110 ? 8.731 -2.926 -4.859 1.00 90.38 110 PRO A O 1
ATOM 916 N N . HIS A 1 111 ? 7.227 -4.139 -3.700 1.00 93.62 111 HIS A N 1
ATOM 917 C CA . HIS A 1 111 ? 6.641 -4.800 -4.864 1.00 93.62 111 HIS A CA 1
ATOM 918 C C . HIS A 1 111 ? 6.125 -3.795 -5.901 1.00 93.62 111 HIS A C 1
ATOM 920 O O . HIS A 1 111 ? 6.435 -3.934 -7.083 1.00 93.62 111 HIS A O 1
ATOM 926 N N . PHE A 1 112 ? 5.404 -2.757 -5.469 1.00 94.06 112 PHE A N 1
ATOM 927 C CA . PHE A 1 112 ? 4.904 -1.690 -6.337 1.00 94.06 112 PHE A CA 1
ATOM 928 C C . PHE A 1 112 ? 6.033 -0.998 -7.109 1.00 94.06 112 PHE A C 1
ATOM 930 O O . PHE A 1 112 ? 6.002 -0.950 -8.335 1.00 94.06 112 PHE A O 1
ATOM 937 N N . PHE A 1 113 ? 7.057 -0.497 -6.411 1.00 93.56 113 PHE A N 1
ATOM 938 C CA . PHE A 1 113 ? 8.145 0.246 -7.060 1.00 93.56 113 PHE A CA 1
ATOM 939 C C . PHE A 1 113 ? 8.973 -0.634 -7.997 1.00 93.56 113 PHE A C 1
ATOM 941 O O . PHE A 1 113 ? 9.364 -0.195 -9.079 1.00 93.56 113 PHE A O 1
ATOM 948 N N . PHE A 1 114 ? 9.205 -1.886 -7.606 1.00 94.19 114 PHE A N 1
ATOM 949 C CA . PHE A 1 114 ? 9.956 -2.830 -8.419 1.00 94.19 114 PHE A CA 1
ATOM 950 C C . PHE A 1 114 ? 9.201 -3.226 -9.695 1.00 94.19 114 PHE A C 1
ATOM 952 O O . PHE A 1 114 ? 9.758 -3.148 -10.789 1.00 94.19 114 PHE A O 1
ATOM 959 N N . THR A 1 115 ? 7.924 -3.602 -9.573 1.00 95.50 115 THR A N 1
ATOM 960 C CA . THR A 1 115 ? 7.091 -3.988 -10.727 1.00 95.50 115 THR A CA 1
ATOM 961 C C . THR A 1 115 ? 6.808 -2.818 -11.660 1.00 95.50 115 THR A C 1
ATOM 963 O O . THR A 1 115 ? 6.770 -3.019 -12.870 1.00 95.50 115 THR A O 1
ATOM 966 N N . LEU A 1 116 ? 6.700 -1.595 -11.135 1.00 94.31 116 LEU A N 1
ATOM 967 C CA . LEU A 1 116 ? 6.602 -0.391 -11.953 1.00 94.31 116 LEU A CA 1
ATOM 968 C C . LEU A 1 116 ? 7.868 -0.172 -12.796 1.00 94.31 116 LEU A C 1
ATOM 970 O O . LEU A 1 116 ? 7.768 0.022 -14.006 1.00 94.31 116 LEU A O 1
ATOM 974 N N . GLY A 1 117 ? 9.055 -0.246 -12.182 1.00 92.31 117 GLY A N 1
ATOM 975 C CA . GLY A 1 117 ? 10.329 -0.103 -12.896 1.00 92.31 117 GLY A CA 1
ATOM 976 C C . GLY A 1 117 ? 10.527 -1.175 -13.973 1.00 92.31 117 GLY A C 1
ATOM 977 O O . GLY A 1 117 ? 10.894 -0.853 -15.103 1.00 92.31 117 GLY A O 1
ATOM 978 N N . LEU A 1 118 ? 10.209 -2.434 -13.649 1.00 94.50 118 LEU A N 1
ATOM 979 C CA . LEU A 1 118 ? 10.225 -3.542 -14.611 1.00 94.50 118 LEU A CA 1
ATOM 980 C C . LEU A 1 118 ? 9.204 -3.364 -15.741 1.00 94.50 118 LEU A C 1
ATOM 982 O O . LEU A 1 118 ? 9.525 -3.622 -16.898 1.00 94.50 118 LEU A O 1
ATOM 986 N N . GLY A 1 119 ? 7.993 -2.904 -15.428 1.00 94.50 119 GLY A N 1
ATOM 987 C CA . GLY A 1 119 ? 6.950 -2.650 -16.421 1.00 94.50 119 GLY A CA 1
ATOM 988 C C . GLY A 1 119 ? 7.356 -1.585 -17.439 1.00 94.50 119 GLY A C 1
ATOM 989 O O . GLY A 1 119 ? 7.168 -1.770 -18.641 1.00 94.50 119 GLY A O 1
ATOM 990 N N . ILE A 1 120 ? 7.986 -0.499 -16.978 1.00 93.69 120 ILE A N 1
ATOM 991 C CA . ILE A 1 120 ? 8.526 0.547 -17.862 1.00 93.69 120 ILE A CA 1
ATOM 992 C C . ILE A 1 120 ? 9.678 -0.008 -18.709 1.00 93.69 120 ILE A C 1
ATOM 994 O O . ILE A 1 120 ? 9.764 0.293 -19.901 1.00 93.69 120 ILE A O 1
ATOM 998 N N . PHE A 1 121 ? 10.545 -0.850 -18.137 1.00 94.56 121 PHE A N 1
ATOM 999 C CA . PHE A 1 121 ? 11.590 -1.534 -18.900 1.00 94.56 121 PHE A CA 1
ATOM 1000 C C . PHE A 1 121 ? 11.007 -2.409 -20.017 1.00 94.56 121 PHE A C 1
ATOM 1002 O O . PHE A 1 121 ? 11.488 -2.329 -21.142 1.00 94.56 121 PHE A O 1
ATOM 1009 N N . PHE A 1 122 ? 9.950 -3.184 -19.761 1.00 94.06 122 PHE A N 1
ATOM 1010 C CA . PHE A 1 122 ? 9.314 -3.998 -20.804 1.00 94.06 122 PHE A CA 1
ATOM 1011 C C . PHE A 1 122 ? 8.695 -3.171 -21.935 1.00 94.06 122 PHE A C 1
ATOM 1013 O O . PHE A 1 122 ? 8.656 -3.640 -23.069 1.00 94.06 122 PHE A O 1
ATOM 1020 N N . GLN A 1 123 ? 8.267 -1.937 -21.660 1.00 92.94 123 GLN A N 1
ATOM 1021 C CA . GLN A 1 123 ? 7.734 -1.040 -22.685 1.00 92.94 123 GLN A CA 1
ATOM 1022 C C . GLN A 1 123 ? 8.828 -0.297 -23.469 1.00 92.94 123 GLN A C 1
ATOM 1024 O O . GLN A 1 123 ? 8.682 -0.064 -24.666 1.00 92.94 123 GLN A O 1
ATOM 1029 N N . THR A 1 124 ? 9.908 0.112 -22.799 1.00 93.12 124 THR A N 1
ATOM 1030 C CA . THR A 1 124 ? 10.916 1.035 -23.360 1.00 93.12 124 THR A CA 1
ATOM 1031 C C . THR A 1 124 ? 12.226 0.358 -23.761 1.00 93.12 124 THR A C 1
ATOM 1033 O O . THR A 1 124 ? 12.998 0.923 -24.531 1.00 93.12 124 THR A O 1
ATOM 1036 N N . GLY A 1 125 ? 12.525 -0.818 -23.207 1.00 93.44 125 GLY A N 1
ATOM 1037 C CA . GLY A 1 125 ? 13.819 -1.498 -23.313 1.00 93.44 125 GLY A CA 1
ATOM 1038 C C . GLY A 1 125 ? 14.947 -0.866 -22.483 1.00 93.44 125 GLY A C 1
ATOM 1039 O O . GLY A 1 125 ? 16.071 -1.367 -22.495 1.00 93.44 125 GLY A O 1
ATOM 1040 N N . ILE A 1 126 ? 14.691 0.219 -21.743 1.00 94.06 126 ILE A N 1
ATOM 1041 C CA . ILE A 1 126 ? 15.729 0.969 -21.021 1.00 94.06 126 ILE A CA 1
ATOM 1042 C C . ILE A 1 126 ? 15.943 0.372 -19.625 1.00 94.06 126 ILE A C 1
ATOM 1044 O O . ILE A 1 126 ? 15.131 0.545 -18.716 1.00 94.06 126 ILE A O 1
ATOM 1048 N N . PHE A 1 127 ? 17.078 -0.304 -19.430 1.00 93.62 127 PHE A N 1
ATOM 1049 C CA . PHE A 1 127 ? 17.383 -1.031 -18.189 1.00 93.62 127 PHE A CA 1
ATOM 1050 C C . PHE A 1 127 ? 17.467 -0.142 -16.932 1.00 93.62 127 PHE A C 1
ATOM 1052 O O . PHE A 1 127 ? 17.203 -0.605 -15.821 1.00 93.62 127 PHE A O 1
ATOM 1059 N N . TRP A 1 128 ? 17.782 1.149 -17.088 1.00 91.38 128 TRP A N 1
ATOM 1060 C CA . TRP A 1 128 ? 17.879 2.091 -15.967 1.00 91.38 128 TRP A CA 1
ATOM 1061 C C . TRP A 1 128 ? 16.590 2.197 -15.141 1.00 91.38 128 TRP A C 1
ATOM 1063 O O . TRP A 1 128 ? 16.675 2.387 -13.928 1.00 91.38 128 TRP A O 1
ATOM 1073 N N . TYR A 1 129 ? 15.410 2.005 -15.739 1.00 90.00 129 TYR A N 1
ATOM 1074 C CA . TYR A 1 129 ? 14.144 2.037 -14.996 1.00 90.00 129 TYR A CA 1
ATOM 1075 C C . TYR A 1 129 ? 14.004 0.882 -14.000 1.00 90.00 129 TYR A C 1
ATOM 1077 O O . TYR A 1 129 ? 13.478 1.082 -12.905 1.00 90.00 129 TYR A O 1
ATOM 1085 N N . THR A 1 130 ? 14.548 -0.296 -14.315 1.00 91.06 130 THR A N 1
ATOM 1086 C CA . THR A 1 130 ? 14.597 -1.429 -13.382 1.00 91.06 130 THR A CA 1
ATOM 1087 C C . THR A 1 130 ? 15.496 -1.119 -12.188 1.00 91.06 130 THR A C 1
ATOM 1089 O O . THR A 1 130 ? 15.123 -1.393 -11.048 1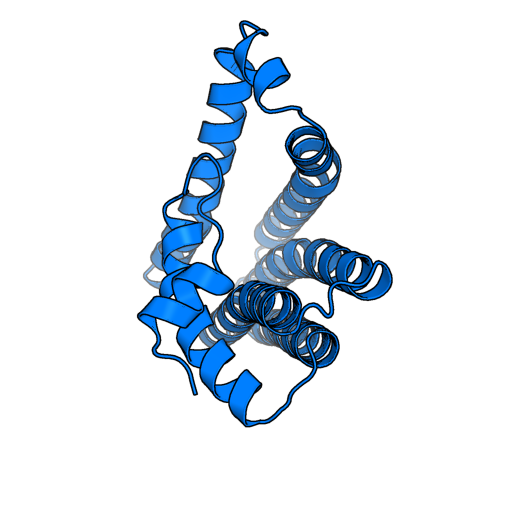.00 91.06 130 THR A O 1
ATOM 1092 N N . ILE A 1 131 ? 16.656 -0.495 -12.428 1.00 92.19 131 ILE A N 1
ATOM 1093 C CA . ILE A 1 131 ? 17.577 -0.077 -11.360 1.00 92.19 131 ILE A CA 1
ATOM 1094 C C . ILE A 1 131 ? 16.903 0.962 -10.458 1.00 92.19 131 ILE A C 1
ATOM 1096 O O . ILE A 1 131 ? 16.913 0.813 -9.237 1.00 92.19 131 ILE A O 1
ATOM 1100 N N . LEU A 1 132 ? 16.272 1.983 -11.044 1.00 92.31 132 LEU A N 1
ATOM 1101 C CA . LEU A 1 132 ? 15.548 3.010 -10.289 1.00 92.31 132 LEU A CA 1
ATOM 1102 C C . LEU A 1 132 ? 14.400 2.408 -9.466 1.00 92.31 132 LEU A C 1
ATOM 1104 O O . LEU A 1 132 ? 14.259 2.735 -8.287 1.00 92.31 132 LEU A O 1
ATOM 1108 N N . GLY A 1 133 ? 13.628 1.489 -10.051 1.00 91.06 133 GLY A N 1
ATOM 1109 C CA . GLY A 1 133 ? 12.566 0.761 -9.354 1.00 91.06 133 GLY A CA 1
ATOM 1110 C C . GLY A 1 133 ? 13.092 -0.069 -8.180 1.00 91.06 133 GLY A C 1
ATOM 1111 O O . GLY A 1 133 ? 12.520 -0.027 -7.092 1.00 91.06 133 GLY A O 1
ATOM 1112 N N . ALA A 1 134 ? 14.218 -0.766 -8.357 1.00 90.81 134 ALA A N 1
ATOM 1113 C CA . ALA A 1 134 ? 14.860 -1.547 -7.300 1.00 90.81 134 ALA A CA 1
ATOM 1114 C C . ALA A 1 134 ? 15.404 -0.667 -6.160 1.00 90.81 134 ALA A C 1
ATOM 1116 O O . ALA A 1 134 ? 15.204 -0.986 -4.986 1.00 90.81 134 ALA A O 1
ATOM 1117 N N . ILE A 1 135 ? 16.034 0.468 -6.482 1.00 91.88 135 ILE A N 1
ATOM 1118 C CA . ILE A 1 135 ? 16.503 1.440 -5.482 1.00 91.88 135 ILE A CA 1
ATOM 1119 C C . ILE A 1 135 ? 15.316 1.998 -4.690 1.00 91.88 135 ILE A C 1
ATOM 1121 O O . ILE A 1 135 ? 15.366 2.037 -3.461 1.00 91.88 135 ILE A O 1
ATOM 1125 N N . ALA A 1 136 ? 14.231 2.385 -5.366 1.00 91.12 136 ALA A N 1
ATOM 1126 C CA . ALA A 1 136 ? 13.027 2.890 -4.712 1.00 91.12 136 ALA A CA 1
ATOM 1127 C C . ALA A 1 136 ? 12.371 1.830 -3.809 1.00 91.12 136 ALA A C 1
ATOM 1129 O O . ALA A 1 136 ? 11.973 2.134 -2.681 1.00 91.12 136 ALA A O 1
ATOM 1130 N N . ALA A 1 137 ? 12.317 0.576 -4.264 1.00 90.06 137 ALA A N 1
ATOM 1131 C CA . ALA A 1 137 ? 11.819 -0.545 -3.477 1.00 90.06 137 ALA A CA 1
ATOM 1132 C C . ALA A 1 137 ? 12.644 -0.755 -2.196 1.00 90.06 137 ALA A C 1
ATOM 1134 O O . ALA A 1 137 ? 12.083 -0.864 -1.103 1.00 90.06 137 ALA A O 1
ATOM 1135 N N . MET A 1 138 ? 13.974 -0.730 -2.316 1.00 88.06 138 MET A N 1
ATOM 1136 C CA . MET A 1 138 ? 14.886 -0.870 -1.180 1.00 88.06 138 MET A CA 1
ATOM 1137 C C . MET A 1 138 ? 14.779 0.310 -0.211 1.00 88.06 138 MET A C 1
ATOM 1139 O O . MET A 1 138 ? 14.684 0.114 1.000 1.00 88.06 138 MET A O 1
ATOM 1143 N N . ALA A 1 139 ? 14.713 1.538 -0.731 1.00 88.12 139 ALA A N 1
ATOM 1144 C CA . ALA A 1 139 ? 14.525 2.738 0.076 1.00 88.12 139 ALA A CA 1
ATOM 1145 C C . ALA A 1 139 ? 13.240 2.656 0.914 1.00 88.12 139 ALA A C 1
ATOM 1147 O O . ALA A 1 139 ? 13.257 2.980 2.103 1.00 88.12 139 ALA A O 1
ATOM 1148 N N . LYS A 1 140 ? 12.139 2.158 0.334 1.00 85.31 140 LYS A N 1
ATOM 1149 C CA . LYS A 1 140 ? 10.879 1.965 1.065 1.00 85.31 140 LYS A CA 1
ATOM 1150 C C . LYS A 1 140 ? 10.941 0.878 2.120 1.00 85.31 140 LYS A C 1
ATOM 1152 O O . LYS A 1 140 ? 10.373 1.059 3.198 1.00 85.31 140 LYS A O 1
ATOM 1157 N N . LEU A 1 141 ? 11.650 -0.212 1.849 1.00 84.38 141 LEU A N 1
ATOM 1158 C CA . LEU A 1 141 ? 11.867 -1.257 2.842 1.00 84.38 141 LEU A CA 1
ATOM 1159 C C . LEU A 1 141 ? 12.659 -0.717 4.045 1.00 84.38 141 LEU A C 1
ATOM 1161 O O . LEU A 1 141 ? 12.277 -0.957 5.191 1.00 84.38 141 LEU A O 1
ATOM 1165 N N . ILE A 1 142 ? 13.716 0.064 3.794 1.00 81.00 142 ILE A N 1
ATOM 1166 C CA . ILE A 1 142 ? 14.545 0.696 4.834 1.00 81.00 142 ILE A CA 1
ATOM 1167 C C . ILE A 1 142 ? 13.739 1.718 5.642 1.00 81.00 142 ILE A C 1
ATOM 1169 O O . ILE A 1 142 ? 13.751 1.665 6.873 1.00 81.00 142 ILE A O 1
ATOM 1173 N N . GLU A 1 143 ? 13.003 2.614 4.974 1.00 79.50 143 GLU A N 1
ATOM 1174 C CA . GLU A 1 143 ? 12.124 3.594 5.625 1.00 79.50 143 GLU A CA 1
ATOM 1175 C C . GLU A 1 143 ? 11.178 2.891 6.607 1.00 79.50 143 GLU A C 1
ATOM 1177 O O . GLU A 1 143 ? 11.085 3.260 7.779 1.00 79.50 143 GLU A O 1
ATOM 1182 N N . ARG A 1 144 ? 10.518 1.821 6.158 1.00 74.19 144 ARG A N 1
ATOM 1183 C CA . ARG A 1 144 ? 9.565 1.085 6.990 1.00 74.19 144 ARG A CA 1
ATOM 1184 C C . ARG A 1 144 ? 10.249 0.329 8.132 1.00 74.19 144 ARG A C 1
ATOM 1186 O O . ARG A 1 144 ? 9.722 0.330 9.238 1.00 74.19 144 ARG A O 1
ATOM 1193 N N . SER A 1 145 ? 11.416 -0.264 7.895 1.00 74.25 145 SER A N 1
ATOM 1194 C CA . SER A 1 145 ? 12.104 -1.106 8.884 1.00 74.25 145 SER A CA 1
ATOM 1195 C C . SER A 1 145 ? 12.810 -0.296 9.973 1.00 74.25 145 SER A C 1
ATOM 1197 O O . SER A 1 145 ? 12.890 -0.741 11.113 1.00 74.25 145 SER A O 1
ATOM 1199 N N . MET A 1 146 ? 13.324 0.892 9.642 1.00 72.06 146 MET A N 1
ATOM 1200 C CA . MET A 1 146 ? 14.105 1.710 10.574 1.00 72.06 146 MET A CA 1
ATOM 1201 C C . MET A 1 146 ? 13.302 2.888 11.116 1.00 72.06 146 MET A C 1
ATOM 1203 O O . MET A 1 146 ? 13.263 3.110 12.322 1.00 72.06 146 MET A O 1
ATOM 1207 N N . VAL A 1 147 ? 12.631 3.645 10.248 1.00 66.62 147 VAL A N 1
ATOM 1208 C CA . VAL A 1 147 ? 12.027 4.926 10.640 1.00 66.62 147 VAL A CA 1
ATOM 1209 C C . VAL A 1 147 ? 10.714 4.703 11.383 1.00 66.62 147 VAL A C 1
ATOM 1211 O O . VAL A 1 147 ? 10.443 5.375 12.378 1.00 66.62 147 VAL A O 1
ATOM 1214 N N . GLN A 1 148 ? 9.901 3.730 10.968 1.00 66.12 148 GLN A N 1
ATOM 1215 C CA . GLN A 1 148 ? 8.606 3.529 11.616 1.00 66.12 148 GLN A CA 1
ATOM 1216 C C . GLN A 1 148 ? 8.655 2.956 13.030 1.00 66.12 148 GLN A C 1
ATOM 1218 O O . GLN A 1 148 ? 7.912 3.471 13.867 1.00 66.12 148 GLN A O 1
ATOM 1223 N N . PRO A 1 149 ? 9.484 1.948 13.359 1.00 64.81 149 PRO A N 1
ATOM 1224 C CA . PRO A 1 149 ? 9.604 1.491 14.738 1.00 64.81 149 PRO A CA 1
ATOM 1225 C C . PRO A 1 149 ? 10.099 2.603 15.657 1.00 64.81 149 PRO A C 1
ATOM 1227 O O . PRO A 1 149 ? 9.597 2.738 16.771 1.00 64.81 149 PRO A O 1
ATOM 1230 N N . LEU A 1 150 ? 11.017 3.445 15.164 1.00 61.28 150 LEU A N 1
ATOM 1231 C CA . LEU A 1 150 ? 11.496 4.612 15.897 1.00 61.28 150 LEU A CA 1
ATOM 1232 C C . LEU A 1 150 ? 10.350 5.577 16.196 1.00 61.28 150 LEU A C 1
ATOM 1234 O O . LEU A 1 150 ? 10.187 5.933 17.358 1.00 61.28 150 LEU A O 1
ATOM 1238 N N . ILE A 1 151 ? 9.525 5.936 15.203 1.00 60.56 151 ILE A N 1
ATOM 1239 C CA . ILE A 1 151 ? 8.347 6.811 15.374 1.00 60.56 151 ILE A CA 1
ATOM 1240 C C . ILE A 1 151 ? 7.299 6.178 16.302 1.00 60.56 151 ILE A C 1
ATOM 1242 O O . ILE A 1 151 ? 6.735 6.853 17.158 1.00 60.56 151 ILE A O 1
ATOM 1246 N N . ARG A 1 152 ? 7.035 4.876 16.157 1.00 59.00 152 ARG A N 1
ATOM 1247 C CA . ARG A 1 152 ? 6.022 4.149 16.937 1.00 59.00 152 ARG A CA 1
ATOM 1248 C C . ARG A 1 152 ? 6.402 4.010 18.412 1.00 59.00 152 ARG A C 1
ATOM 1250 O O . ARG A 1 152 ? 5.528 4.108 19.267 1.00 59.00 152 ARG A O 1
ATOM 1257 N N . ASN A 1 153 ? 7.684 3.789 18.702 1.00 53.09 153 ASN A N 1
ATOM 1258 C CA . ASN A 1 153 ? 8.202 3.657 20.066 1.00 53.09 153 ASN A CA 1
ATOM 1259 C C . ASN A 1 153 ? 8.642 4.994 20.677 1.00 53.09 153 ASN A C 1
ATOM 1261 O O . ASN A 1 153 ? 8.975 5.035 21.864 1.00 53.09 153 ASN A O 1
ATOM 1265 N N . SER A 1 154 ? 8.649 6.097 19.919 1.00 50.06 154 SER A N 1
ATOM 1266 C CA . SER A 1 154 ? 8.962 7.393 20.514 1.00 50.06 154 SER A CA 1
ATOM 1267 C C . SER A 1 154 ? 7.793 7.876 21.365 1.00 50.06 154 SER A C 1
ATOM 1269 O O . SER A 1 154 ? 6.694 8.146 20.886 1.00 50.06 154 SER A O 1
ATOM 1271 N N . ASN A 1 155 ? 8.057 8.065 22.654 1.00 43.75 155 ASN A N 1
ATOM 1272 C CA . ASN A 1 155 ? 7.148 8.778 23.537 1.00 43.75 155 ASN A CA 1
ATOM 1273 C C . ASN A 1 155 ? 7.025 10.230 23.015 1.00 43.75 155 ASN A C 1
ATOM 1275 O O . ASN A 1 155 ? 8.058 10.880 22.824 1.00 43.75 155 ASN A O 1
ATOM 1279 N N . PRO A 1 156 ? 5.826 10.798 22.788 1.00 50.34 156 PRO A N 1
ATOM 1280 C CA . PRO A 1 156 ? 5.687 12.162 22.263 1.00 50.34 156 PRO A CA 1
ATOM 1281 C C . PRO A 1 156 ? 6.369 13.226 23.145 1.00 50.34 156 PRO A C 1
ATOM 1283 O O . PRO A 1 156 ? 6.744 14.288 22.651 1.00 50.34 156 PRO A O 1
ATOM 1286 N N . LYS A 1 157 ? 6.601 12.929 24.436 1.00 40.12 157 LYS A N 1
ATOM 1287 C CA . LYS A 1 157 ? 7.434 1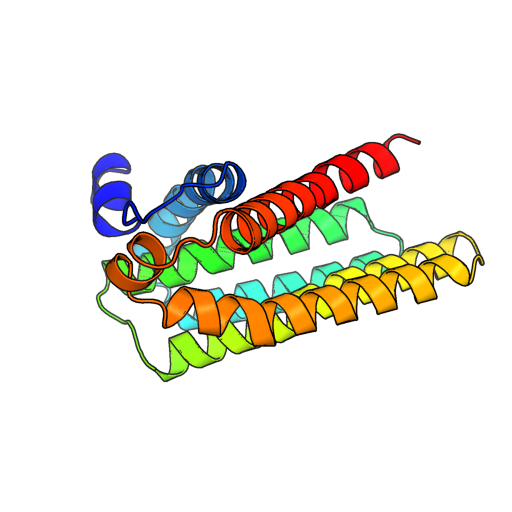3.743 25.343 1.00 40.12 157 LYS A CA 1
ATOM 1288 C C . LYS A 1 157 ? 8.945 13.635 25.065 1.00 40.12 157 LYS A C 1
ATOM 1290 O O . LYS A 1 157 ? 9.649 14.625 25.224 1.00 40.12 157 LYS A O 1
ATOM 1295 N N . PHE A 1 158 ? 9.442 12.485 24.604 1.00 43.38 158 PHE A N 1
ATOM 1296 C CA . PHE A 1 158 ? 10.851 12.265 24.241 1.00 43.38 158 PHE A CA 1
ATOM 1297 C C . PHE A 1 158 ? 11.231 13.033 22.962 1.00 43.38 158 PHE A C 1
ATOM 1299 O O . PHE A 1 158 ? 12.239 13.732 22.939 1.00 43.38 158 PHE A O 1
ATOM 1306 N N . LEU A 1 159 ? 10.350 13.031 21.952 1.00 43.72 159 LEU A N 1
ATOM 1307 C CA . LEU A 1 159 ? 10.500 13.829 20.719 1.00 43.72 159 LEU A CA 1
ATOM 1308 C C . LEU A 1 159 ? 10.391 15.348 20.937 1.00 43.72 159 LEU A C 1
ATOM 1310 O O . LEU A 1 159 ? 10.730 16.127 20.047 1.00 43.72 159 LEU A O 1
ATOM 1314 N N . LYS A 1 160 ? 9.852 15.776 22.084 1.00 43.56 160 LYS A N 1
ATOM 1315 C CA . LYS A 1 160 ? 9.706 17.190 22.450 1.00 43.56 160 LYS A CA 1
ATOM 1316 C C . LYS A 1 160 ? 10.915 17.718 23.231 1.00 43.56 160 LYS A C 1
ATOM 1318 O O . LYS A 1 160 ? 11.178 18.912 23.160 1.00 43.56 160 LYS A O 1
ATOM 1323 N N . ASN A 1 161 ? 11.633 16.841 23.939 1.00 39.78 161 ASN A N 1
ATOM 1324 C CA . ASN A 1 161 ? 12.764 17.202 24.801 1.00 39.78 161 ASN A CA 1
ATOM 1325 C C . ASN A 1 161 ? 14.141 16.986 24.167 1.00 39.78 161 ASN A C 1
ATOM 1327 O O . ASN A 1 161 ? 15.117 17.528 24.678 1.00 39.78 161 ASN A O 1
ATOM 1331 N N . GLN A 1 162 ? 14.251 16.228 23.076 1.00 43.84 162 GLN A N 1
ATOM 1332 C CA . GLN A 1 162 ? 15.474 16.250 22.282 1.00 43.84 162 GLN A CA 1
ATOM 1333 C C . GLN A 1 162 ? 15.403 17.419 21.298 1.00 43.84 162 GLN A C 1
ATOM 1335 O O . GLN A 1 162 ? 14.441 17.545 20.539 1.00 43.84 162 GLN A O 1
ATOM 1340 N N . THR A 1 163 ? 16.432 18.265 21.308 1.00 37.16 163 THR A N 1
ATOM 1341 C CA . THR A 1 163 ? 16.756 19.303 20.316 1.00 37.16 163 THR A CA 1
ATOM 1342 C C . THR A 1 163 ? 17.076 18.675 18.956 1.00 37.16 163 THR A C 1
ATOM 1344 O O . THR A 1 163 ? 18.135 18.855 18.370 1.00 37.16 163 THR A O 1
ATOM 1347 N N . ILE A 1 164 ? 16.136 17.895 18.436 1.00 46.66 164 ILE A N 1
ATOM 1348 C CA . ILE A 1 164 ? 16.156 17.346 17.095 1.00 46.66 164 ILE A CA 1
ATOM 1349 C C . ILE A 1 164 ? 15.313 18.295 16.243 1.00 46.66 164 ILE A C 1
ATOM 1351 O O . ILE A 1 164 ? 14.169 18.016 15.891 1.00 46.66 164 ILE A O 1
ATOM 1355 N N . THR A 1 165 ? 15.871 19.462 15.941 1.00 49.34 165 THR A N 1
ATOM 1356 C CA . THR A 1 165 ? 15.406 20.279 14.815 1.00 49.34 165 THR A CA 1
ATOM 1357 C C . THR A 1 165 ? 15.708 19.536 13.513 1.00 49.34 165 THR A C 1
ATOM 1359 O O . THR A 1 165 ? 14.794 19.284 12.740 1.00 49.34 165 THR A O 1
ATOM 1362 N N . SER A 1 166 ? 16.925 18.994 13.375 1.00 48.31 166 SER A N 1
ATOM 1363 C CA . SER A 1 166 ? 17.371 18.254 12.185 1.00 48.31 166 SER A CA 1
ATOM 1364 C C . SER A 1 166 ? 16.566 16.975 11.905 1.00 48.31 166 SER A C 1
ATOM 1366 O O . SER A 1 166 ? 15.857 16.922 10.910 1.00 48.31 166 SER A O 1
ATOM 1368 N N . ALA A 1 167 ? 16.576 15.936 12.752 1.00 43.44 167 ALA A N 1
ATOM 1369 C CA . ALA A 1 167 ? 15.902 14.678 12.375 1.00 43.44 167 ALA A CA 1
ATOM 1370 C C . ALA A 1 167 ? 14.363 14.793 12.278 1.00 43.44 167 ALA A C 1
ATOM 1372 O O . ALA A 1 167 ? 13.744 14.054 11.521 1.00 43.44 167 ALA A O 1
ATOM 1373 N N . LYS A 1 168 ? 13.728 15.747 12.974 1.00 49.59 168 LYS A N 1
ATOM 1374 C CA . LYS A 1 168 ? 12.289 16.020 12.852 1.00 49.59 168 LYS A CA 1
ATOM 1375 C C . LYS A 1 168 ? 11.976 16.752 11.549 1.00 49.59 168 LYS A C 1
ATOM 1377 O O . LYS A 1 168 ? 10.974 16.437 10.911 1.00 49.59 168 LYS A O 1
ATOM 1382 N N . GLU A 1 169 ? 12.840 17.675 11.130 1.00 53.31 169 GLU A N 1
ATOM 1383 C CA . GLU A 1 169 ? 12.805 18.266 9.792 1.00 53.31 169 GLU A CA 1
ATOM 1384 C C . GLU A 1 169 ? 13.062 17.217 8.717 1.00 53.31 169 GLU A C 1
ATOM 1386 O O . GLU A 1 169 ? 12.296 17.176 7.768 1.00 53.31 169 GLU A O 1
ATOM 1391 N N . TRP A 1 170 ? 14.032 16.315 8.887 1.00 50.44 170 TRP A N 1
ATOM 1392 C CA . TRP A 1 170 ? 14.310 15.216 7.957 1.00 50.44 170 TRP A CA 1
ATOM 1393 C C . TRP A 1 170 ? 13.148 14.231 7.850 1.00 50.44 170 TRP A C 1
ATOM 1395 O O . TRP A 1 170 ? 12.769 13.876 6.742 1.00 50.44 170 TRP A O 1
ATOM 1405 N N . VAL A 1 171 ? 12.520 13.829 8.957 1.00 49.28 171 VAL A N 1
ATOM 1406 C CA . VAL A 1 171 ? 11.320 12.972 8.928 1.00 49.28 171 VAL A CA 1
ATOM 1407 C C . VAL A 1 171 ? 10.154 13.698 8.255 1.00 49.28 171 VAL A C 1
ATOM 1409 O O . VAL A 1 171 ? 9.478 13.117 7.410 1.00 49.28 171 VAL A O 1
ATOM 1412 N N . ASN A 1 172 ? 9.948 14.986 8.548 1.00 47.41 172 ASN A N 1
ATOM 1413 C CA . ASN A 1 172 ? 8.938 15.792 7.860 1.00 47.41 172 ASN A CA 1
ATOM 1414 C C . ASN A 1 172 ? 9.275 16.038 6.385 1.00 47.41 172 ASN A C 1
ATOM 1416 O O . ASN A 1 172 ? 8.367 16.166 5.569 1.00 47.41 172 ASN A O 1
ATOM 1420 N N . HIS A 1 173 ? 10.554 16.119 6.033 1.00 48.97 173 HIS A N 1
ATOM 1421 C CA . HIS A 1 173 ? 11.031 16.335 4.677 1.00 48.97 173 HIS A CA 1
ATOM 1422 C C . HIS A 1 173 ? 10.896 15.051 3.864 1.00 48.97 173 HIS A C 1
ATOM 1424 O O . HIS A 1 173 ? 10.252 15.080 2.829 1.00 48.97 173 HIS A O 1
ATOM 1430 N N . ILE A 1 174 ? 11.354 13.906 4.371 1.00 49.84 174 ILE A N 1
ATOM 1431 C CA . ILE A 1 174 ? 11.149 12.577 3.774 1.00 49.84 174 ILE A CA 1
ATOM 1432 C C . ILE A 1 174 ? 9.652 12.261 3.674 1.00 49.84 174 ILE A C 1
ATOM 1434 O O . ILE A 1 174 ? 9.191 11.790 2.639 1.00 49.84 174 ILE A O 1
ATOM 1438 N N . GLY A 1 175 ? 8.871 12.592 4.705 1.00 45.38 175 GLY A N 1
ATOM 1439 C CA . GLY A 1 175 ? 7.415 12.472 4.701 1.00 45.38 175 GLY A CA 1
ATOM 1440 C C . GLY A 1 175 ? 6.723 13.395 3.693 1.00 45.38 175 GLY A C 1
ATOM 1441 O O . GLY A 1 175 ? 5.681 13.031 3.169 1.00 45.38 175 GLY A O 1
ATOM 1442 N N . LYS A 1 176 ? 7.291 14.567 3.377 1.00 40.03 176 LYS A N 1
ATOM 1443 C CA . LYS A 1 176 ? 6.825 15.455 2.293 1.00 40.03 176 LYS A CA 1
ATOM 1444 C C . LYS A 1 176 ? 7.290 14.983 0.912 1.00 40.03 176 LYS A C 1
ATOM 1446 O O . LYS A 1 176 ? 6.515 15.044 -0.033 1.00 40.03 176 LYS A O 1
ATOM 1451 N N . VAL A 1 177 ? 8.518 14.486 0.789 1.00 44.97 177 VAL A N 1
ATOM 1452 C CA . VAL A 1 177 ? 9.081 13.917 -0.445 1.00 44.97 177 VAL A CA 1
ATOM 1453 C C . VAL A 1 177 ? 8.341 12.629 -0.812 1.00 44.97 177 VAL A C 1
ATOM 1455 O O . VAL A 1 177 ? 8.060 12.394 -1.982 1.00 44.97 177 VAL A O 1
ATOM 1458 N N . SER A 1 178 ? 7.891 11.844 0.172 1.00 46.28 178 SER A N 1
ATOM 1459 C CA . SER A 1 178 ? 7.039 10.681 -0.078 1.00 46.28 178 SER A CA 1
ATOM 1460 C C . SER A 1 178 ? 5.676 11.047 -0.696 1.00 46.28 178 SER A C 1
ATOM 1462 O O . SER A 1 178 ? 5.124 10.252 -1.456 1.00 46.28 178 SER A O 1
ATOM 1464 N N . VAL A 1 179 ? 5.180 12.270 -0.451 1.00 43.66 179 VAL A N 1
ATOM 1465 C CA . VAL A 1 179 ? 3.980 12.858 -1.087 1.00 43.66 179 VAL A CA 1
ATOM 1466 C C . VAL A 1 179 ? 4.247 13.329 -2.520 1.00 43.66 179 VAL A C 1
ATOM 1468 O O . VAL A 1 179 ? 3.320 13.382 -3.325 1.00 43.66 179 VAL A O 1
ATOM 1471 N N . GLN A 1 180 ? 5.495 13.636 -2.876 1.00 42.16 180 GLN A N 1
ATOM 1472 C CA . GLN A 1 180 ? 5.832 14.044 -4.239 1.00 42.16 180 GLN A CA 1
ATOM 1473 C C . GLN A 1 180 ? 5.769 12.870 -5.219 1.00 42.16 180 GLN A C 1
ATOM 1475 O O . GLN A 1 180 ? 5.441 13.100 -6.374 1.00 42.16 180 GLN A O 1
ATOM 1480 N N . TYR A 1 181 ? 5.985 11.621 -4.792 1.00 49.84 181 TYR A N 1
ATOM 1481 C CA . TYR A 1 181 ? 5.957 10.468 -5.704 1.00 49.84 181 TYR A CA 1
ATOM 1482 C C . TYR A 1 181 ? 4.620 10.254 -6.426 1.00 49.84 181 TYR A C 1
ATOM 1484 O O . TYR A 1 181 ? 4.677 10.069 -7.632 1.00 49.84 181 TYR A O 1
ATOM 1492 N N . PRO A 1 182 ? 3.428 10.327 -5.795 1.00 52.28 182 PRO A N 1
ATOM 1493 C CA . PRO A 1 182 ? 2.172 10.261 -6.543 1.00 52.28 182 PRO A CA 1
ATOM 1494 C C . PRO A 1 182 ? 1.983 11.437 -7.510 1.00 52.28 182 PRO A C 1
ATOM 1496 O O . PRO A 1 182 ? 1.403 11.250 -8.571 1.00 52.28 182 PRO A O 1
ATOM 1499 N N . VAL A 1 183 ? 2.493 12.631 -7.189 1.00 44.81 183 VAL A N 1
ATOM 1500 C CA . VAL A 1 183 ? 2.397 13.811 -8.069 1.00 44.81 183 VAL A CA 1
ATOM 1501 C C . VAL A 1 183 ? 3.374 13.709 -9.242 1.00 44.81 183 VAL A C 1
ATOM 1503 O O . VAL A 1 183 ? 2.973 13.928 -10.375 1.00 44.81 183 VAL A O 1
ATOM 1506 N N . ILE A 1 184 ? 4.621 13.300 -9.000 1.00 46.53 184 ILE A N 1
ATOM 1507 C CA . ILE A 1 184 ? 5.628 13.023 -10.034 1.00 46.53 184 ILE A CA 1
ATOM 1508 C C . ILE A 1 184 ? 5.169 11.853 -10.913 1.00 46.53 184 ILE A C 1
ATOM 1510 O O . ILE A 1 184 ? 5.301 11.928 -12.127 1.00 46.53 184 ILE A O 1
ATOM 1514 N N . PHE A 1 185 ? 4.563 10.821 -10.322 1.00 49.38 185 PHE A N 1
ATOM 1515 C CA . PHE A 1 185 ? 3.967 9.691 -11.033 1.00 49.38 185 PHE A CA 1
ATOM 1516 C C . PHE A 1 185 ? 2.786 10.126 -11.919 1.00 49.38 185 PHE A C 1
ATOM 1518 O O . PHE A 1 185 ? 2.703 9.730 -13.079 1.00 49.38 185 PHE A O 1
ATOM 1525 N N . LEU A 1 186 ? 1.901 10.994 -11.414 1.00 46.41 186 LEU A N 1
ATOM 1526 C CA . LEU A 1 186 ? 0.826 11.595 -12.211 1.00 46.41 186 LEU A CA 1
ATOM 1527 C C . LEU A 1 186 ? 1.374 12.503 -13.322 1.00 46.41 186 LEU A C 1
ATOM 1529 O O . LEU A 1 186 ? 0.851 12.478 -14.429 1.00 46.41 186 LEU A O 1
ATOM 1533 N N . CYS A 1 187 ? 2.445 13.255 -13.066 1.00 39.88 187 CYS A N 1
ATOM 1534 C CA . CYS A 1 187 ? 3.114 14.068 -14.081 1.00 39.88 187 CYS A CA 1
ATOM 1535 C C . CYS A 1 187 ? 3.830 13.214 -15.139 1.00 39.88 187 CYS A C 1
ATOM 1537 O O . CYS A 1 187 ? 3.848 13.605 -16.300 1.00 39.88 187 CYS A O 1
ATOM 1539 N N . SER A 1 188 ? 4.354 12.036 -14.783 1.00 40.59 188 SER A N 1
ATOM 1540 C CA . SER A 1 188 ? 4.961 11.104 -15.745 1.00 40.59 188 SER A CA 1
ATOM 1541 C C . SER A 1 188 ? 3.950 10.344 -16.607 1.00 40.59 188 SER A C 1
ATOM 1543 O O . SER A 1 188 ? 4.348 9.727 -17.582 1.00 40.59 188 SER A O 1
ATOM 1545 N N . LEU A 1 189 ? 2.656 10.376 -16.269 1.00 39.91 189 LEU A N 1
ATOM 1546 C CA . LEU A 1 189 ? 1.583 9.814 -17.103 1.00 39.91 189 LEU A CA 1
ATOM 1547 C C . LEU A 1 189 ? 1.091 10.790 -18.188 1.00 39.91 189 LEU A C 1
ATOM 1549 O O . LEU A 1 189 ? 0.289 10.399 -19.032 1.00 39.91 189 LEU A O 1
ATOM 1553 N N . VAL A 1 190 ? 1.525 12.055 -18.144 1.00 44.97 190 VAL A N 1
ATOM 1554 C CA . VAL A 1 190 ? 1.101 13.130 -19.065 1.00 44.97 190 VAL A CA 1
ATOM 1555 C C . VAL A 1 190 ? 2.236 13.541 -20.025 1.00 44.97 190 VAL A C 1
ATOM 1557 O O . VAL A 1 190 ? 2.051 14.442 -20.839 1.00 44.97 190 VAL A O 1
ATOM 1560 N N . GLY A 1 191 ? 3.399 12.885 -19.950 1.00 34.34 191 GLY A N 1
ATOM 1561 C CA . GLY A 1 191 ? 4.557 13.113 -20.823 1.00 34.34 191 GLY A CA 1
ATOM 1562 C C . GLY A 1 191 ? 4.769 11.983 -21.814 1.00 34.34 191 GLY A C 1
ATOM 1563 O O . GLY A 1 191 ? 4.735 10.819 -21.362 1.00 34.34 191 GLY A O 1
#